Protein AF-G4TW28-F1 (afdb_monomer)

Foldseek 3Di:
DDDDDDDDPPPPPPPPPPQLAFAPLLLQQLLQLLVQVPDDPVVLVLLCQLQVHPDNSSLSVLSCVLVVQCVDVPRVLCSQALAFADPQDPPGPALADDPPSADPSGYVLVLLQVLVVQLPDPVDDSVSNNVSSSSNSHSVRSLLQLLSHHNPPHSQQNAWDADPNRIHTPSLCSRAQVSCCVLPHHSPDDDDSVSSVVSNVVVSCCCVPNVCVVVVCVLPPPPPPPPPDPDDDPDPRSVVSSVNSRVSNVVD

Mean predicted aligned error: 9.1 Å

InterPro domains:
  IPR003154 S1/P1 nuclease [PF02265] (23-241)
  IPR003154 S1/P1 nuclease [PTHR33146] (8-245)
  IPR003154 S1/P1 nuclease [cd11010] (23-231)
  IPR008947 Phospholipase C/P1 nuclease domain superfamily [G3DSA:1.10.575.10] (23-251)
  IPR008947 Phospholipase C/P1 nuclease domain superfamily [SSF48537] (23-225)

Solvent-accessible surface area (backbone atoms only — not comparable to full-atom values): 14228 Å² total; per-residue (Å²): 136,86,85,83,81,84,80,80,80,81,79,78,76,79,75,76,75,78,78,82,68,48,43,25,74,50,46,19,21,18,49,23,41,38,52,59,75,70,51,51,76,73,52,48,56,51,52,26,62,46,65,72,34,86,58,98,47,48,52,30,78,35,12,59,45,49,71,54,43,26,71,37,91,91,32,53,75,53,54,52,33,49,27,37,44,32,91,60,62,89,85,49,96,57,68,70,67,53,78,82,36,42,51,96,84,39,10,30,40,54,42,47,31,50,26,57,53,44,48,68,41,82,88,54,55,66,68,59,24,23,50,19,47,33,43,44,48,26,42,64,37,12,58,70,33,66,48,31,58,29,35,64,58,67,19,31,52,72,42,74,43,66,60,96,83,42,82,46,26,48,34,57,35,62,22,29,25,50,59,32,41,76,72,72,40,55,53,84,56,86,77,50,72,66,56,19,47,55,54,16,52,52,50,46,46,25,46,75,73,40,85,40,37,81,47,48,65,71,74,62,52,79,82,77,74,70,85,75,76,88,80,72,99,77,55,73,51,32,53,50,42,41,53,54,37,32,61,55,52,69,74,109

Nearest PDB structures (foldseek):
  7qta-assembly2_B  TM=9.474E-01  e=4.555E-15  Aspergillus oryzae RIB40
  1ak0-assembly1_A  TM=9.248E-01  e=5.281E-15  Penicillium citrinum
  5fbg-assembly2_B  TM=9.472E-01  e=1.347E-14  Aspergillus oryzae RIB40
  8qjm-assembly1_A  TM=8.404E-01  e=1.669E-09  Stenotrophomonas maltophilia
  4cxv-assembly2_B  TM=7.974E-01  e=1.305E-09  Arabidopsis thaliana

Structure (mmCIF, N/CA/C/O backbone):
data_AF-G4TW28-F1
#
_entry.id   AF-G4TW28-F1
#
loop_
_atom_site.group_PDB
_atom_site.id
_atom_site.type_symbol
_atom_site.label_atom_id
_atom_site.label_alt_id
_atom_site.label_comp_id
_atom_site.label_asym_id
_atom_site.label_entity_id
_atom_site.label_seq_id
_atom_site.pdbx_PDB_ins_code
_atom_site.Cartn_x
_atom_site.Cartn_y
_atom_site.Cartn_z
_atom_site.occupancy
_atom_site.B_iso_or_equiv
_atom_site.auth_seq_id
_atom_site.auth_comp_id
_atom_site.auth_asym_id
_atom_site.auth_atom_id
_atom_site.pdbx_PDB_model_num
ATOM 1 N N . MET A 1 1 ? 57.097 -31.823 -20.154 1.00 43.53 1 MET A N 1
ATOM 2 C CA . MET A 1 1 ? 55.932 -31.284 -20.889 1.00 43.53 1 MET A CA 1
ATOM 3 C C . MET A 1 1 ? 54.870 -30.956 -19.854 1.00 43.53 1 MET A C 1
ATOM 5 O O . MET A 1 1 ? 54.529 -31.831 -19.073 1.00 43.53 1 MET A O 1
ATOM 9 N N . LYS A 1 2 ? 54.501 -29.677 -19.720 1.00 36.06 2 LYS A N 1
ATOM 10 C CA . LYS A 1 2 ? 53.645 -29.167 -18.637 1.00 36.06 2 LYS A CA 1
ATOM 11 C C . LYS A 1 2 ? 52.174 -29.358 -19.024 1.00 36.06 2 LYS A C 1
ATOM 13 O O . LYS A 1 2 ? 51.787 -28.947 -20.110 1.00 36.06 2 LYS A O 1
ATOM 18 N N . SER A 1 3 ? 51.399 -29.999 -18.153 1.00 40.06 3 SER A N 1
ATOM 19 C CA . SER A 1 3 ? 49.956 -30.203 -18.310 1.00 40.06 3 SER A CA 1
ATOM 20 C C . SER A 1 3 ? 49.213 -28.934 -17.889 1.00 40.06 3 SER A C 1
ATOM 22 O O . SER A 1 3 ? 49.339 -28.514 -16.740 1.00 40.06 3 SER A O 1
ATOM 24 N N . SER A 1 4 ? 48.464 -28.318 -18.803 1.00 41.75 4 SER A N 1
ATOM 25 C CA . SER A 1 4 ? 47.608 -27.164 -18.507 1.00 41.75 4 SER A CA 1
ATOM 26 C C . SER A 1 4 ? 46.217 -27.654 -18.112 1.00 41.75 4 SER A C 1
ATOM 28 O O . SER A 1 4 ? 45.489 -28.188 -18.944 1.00 41.75 4 SER A O 1
ATOM 30 N N . ILE A 1 5 ? 45.849 -27.476 -16.843 1.00 50.44 5 ILE A N 1
ATOM 31 C CA . ILE A 1 5 ? 44.476 -27.654 -16.359 1.00 50.44 5 ILE A CA 1
ATOM 32 C C . ILE A 1 5 ? 43.755 -26.323 -16.583 1.00 50.44 5 ILE A C 1
ATOM 34 O O . ILE A 1 5 ? 44.108 -25.315 -15.974 1.00 50.44 5 ILE A O 1
ATOM 38 N N . ILE A 1 6 ? 42.778 -26.308 -17.489 1.00 47.66 6 ILE A N 1
ATOM 39 C CA . ILE A 1 6 ? 41.882 -25.166 -17.685 1.00 47.66 6 ILE A CA 1
ATOM 40 C C . ILE A 1 6 ? 40.767 -25.295 -16.648 1.00 47.66 6 ILE A C 1
ATOM 42 O O . ILE A 1 6 ? 39.852 -26.101 -16.800 1.00 47.66 6 ILE A O 1
ATOM 46 N N . THR A 1 7 ? 40.861 -24.522 -15.571 1.00 47.72 7 THR A N 1
ATOM 47 C CA . THR A 1 7 ? 39.794 -24.404 -14.575 1.00 47.72 7 THR A CA 1
ATOM 48 C C . THR A 1 7 ? 38.736 -23.444 -15.117 1.00 47.72 7 THR A C 1
ATOM 50 O O . THR A 1 7 ? 38.960 -22.236 -15.181 1.00 47.72 7 THR A O 1
ATOM 53 N N . ALA A 1 8 ? 37.590 -23.974 -15.543 1.00 45.88 8 ALA A N 1
ATOM 54 C CA . ALA A 1 8 ? 36.438 -23.164 -15.919 1.00 45.88 8 ALA A CA 1
ATOM 55 C C . ALA A 1 8 ? 35.824 -22.537 -14.656 1.00 45.88 8 ALA A C 1
ATOM 57 O O . ALA A 1 8 ? 35.228 -23.232 -13.834 1.00 45.88 8 ALA A O 1
ATOM 58 N N . PHE A 1 9 ? 35.979 -21.224 -14.486 1.00 48.81 9 PHE A N 1
ATOM 59 C CA . PHE A 1 9 ? 35.221 -20.466 -13.493 1.00 48.81 9 PHE A CA 1
ATOM 60 C C . PHE A 1 9 ? 33.784 -20.304 -13.999 1.00 48.81 9 PHE A C 1
ATOM 62 O O . PHE A 1 9 ? 33.502 -19.448 -14.835 1.00 48.81 9 PHE A O 1
ATOM 69 N N . ALA A 1 10 ? 32.870 -21.133 -13.497 1.00 46.53 10 ALA A N 1
ATOM 70 C CA . ALA A 1 10 ? 31.443 -20.864 -13.596 1.00 46.53 10 ALA A CA 1
ATOM 71 C C . ALA A 1 10 ? 31.130 -19.673 -12.678 1.00 46.53 10 ALA A C 1
ATOM 73 O O . ALA A 1 10 ? 31.063 -19.812 -11.458 1.00 46.53 10 ALA A O 1
ATOM 74 N N . SER A 1 11 ? 31.023 -18.479 -13.259 1.00 47.78 11 SER A N 1
ATOM 75 C CA . SER A 1 11 ? 30.567 -17.293 -12.542 1.00 47.78 11 SER A CA 1
ATOM 76 C C . SER A 1 11 ? 29.054 -17.408 -12.365 1.00 47.78 11 SER A C 1
ATOM 78 O O . SER A 1 11 ? 28.285 -17.156 -13.290 1.00 47.78 11 SER A O 1
ATOM 80 N N . THR A 1 12 ? 28.616 -17.868 -11.196 1.00 45.62 12 THR A N 1
ATOM 81 C CA . THR A 1 12 ? 27.205 -17.848 -10.805 1.00 45.62 12 THR A CA 1
ATOM 82 C C . THR A 1 12 ? 26.835 -16.401 -10.492 1.00 45.62 12 THR A C 1
ATOM 84 O O . THR A 1 12 ? 27.001 -15.929 -9.368 1.00 45.62 12 THR A O 1
ATOM 87 N N . SER A 1 13 ? 26.379 -15.656 -11.498 1.00 41.03 13 SER A N 1
ATOM 88 C CA . SER A 1 13 ? 25.729 -14.367 -11.278 1.00 41.03 13 SER A CA 1
ATOM 89 C C . SER A 1 13 ? 24.456 -14.607 -10.464 1.00 41.03 13 SER A C 1
ATOM 91 O O . SER A 1 13 ? 23.457 -15.090 -10.995 1.00 41.03 13 SER A O 1
ATOM 93 N N . LEU A 1 14 ? 24.488 -14.297 -9.163 1.00 35.41 14 LEU A N 1
ATOM 94 C CA . LEU A 1 14 ? 23.267 -14.078 -8.392 1.00 35.41 14 LEU A CA 1
ATOM 95 C C . LEU A 1 14 ? 22.575 -12.859 -9.005 1.00 35.41 14 LEU A C 1
ATOM 97 O O . LEU A 1 14 ? 22.945 -11.719 -8.725 1.00 35.41 14 LEU A O 1
ATOM 101 N N . PHE A 1 15 ? 21.585 -13.094 -9.858 1.00 32.94 15 PHE A N 1
ATOM 102 C CA . PHE A 1 15 ? 20.607 -12.071 -10.182 1.00 32.94 15 PHE A CA 1
ATOM 103 C C . PHE A 1 15 ? 19.832 -11.787 -8.895 1.00 32.94 15 PHE A C 1
ATOM 105 O O . PHE A 1 15 ? 18.982 -12.574 -8.480 1.00 32.94 15 PHE A O 1
ATOM 112 N N . ALA A 1 16 ? 20.168 -10.685 -8.225 1.00 29.78 16 ALA A N 1
ATOM 113 C CA . ALA A 1 16 ? 19.263 -10.077 -7.269 1.00 29.78 16 ALA A CA 1
ATOM 114 C C . ALA A 1 16 ? 18.039 -9.641 -8.075 1.00 29.78 16 ALA A C 1
ATOM 116 O O . ALA A 1 16 ? 18.082 -8.645 -8.798 1.00 29.78 16 ALA A O 1
ATOM 117 N N . VAL A 1 17 ? 16.982 -10.450 -8.024 1.00 30.69 17 VAL A N 1
ATOM 118 C CA . VAL A 1 17 ? 15.680 -10.070 -8.558 1.00 30.69 17 VAL A CA 1
ATOM 119 C C . VAL A 1 17 ? 15.312 -8.784 -7.830 1.00 30.69 17 VAL A C 1
ATOM 121 O O . VAL A 1 17 ? 15.187 -8.771 -6.606 1.00 30.69 17 VAL A O 1
ATOM 124 N N . SER A 1 18 ? 15.265 -7.680 -8.569 1.00 34.66 18 SER A N 1
ATOM 125 C CA . SER A 1 18 ? 14.827 -6.401 -8.027 1.00 34.66 18 SER A CA 1
ATOM 126 C C . SER A 1 18 ? 13.350 -6.587 -7.722 1.00 34.66 18 SER A C 1
ATOM 128 O O . SER A 1 18 ? 12.545 -6.675 -8.643 1.00 34.66 18 SER A O 1
ATOM 130 N N . GLY A 1 19 ? 13.011 -6.793 -6.449 1.00 35.56 19 GLY A N 1
ATOM 131 C CA . GLY A 1 19 ? 11.622 -6.923 -6.037 1.00 35.56 19 GLY A CA 1
ATOM 132 C C . GLY A 1 19 ? 10.895 -5.637 -6.402 1.00 35.56 19 GLY A C 1
ATOM 133 O O . GLY A 1 19 ? 11.193 -4.589 -5.837 1.00 35.56 19 GLY A O 1
ATOM 134 N N . VAL A 1 20 ? 9.984 -5.731 -7.362 1.00 36.00 20 VAL A N 1
ATOM 135 C CA . VAL A 1 20 ? 9.093 -4.654 -7.793 1.00 36.00 20 VAL A CA 1
ATOM 136 C C . VAL A 1 20 ? 8.106 -4.407 -6.662 1.00 36.00 20 VAL A C 1
ATOM 138 O O . VAL A 1 20 ? 7.189 -5.198 -6.472 1.00 36.00 20 VAL A O 1
ATOM 141 N N . GLN A 1 21 ? 8.405 -3.491 -5.743 1.00 43.56 21 GLN A N 1
ATOM 142 C CA . GLN A 1 21 ? 7.465 -3.138 -4.673 1.00 43.56 21 GLN A CA 1
ATOM 143 C C . GLN A 1 21 ? 6.324 -2.372 -5.336 1.00 43.56 21 GLN A C 1
ATOM 145 O O . GLN A 1 21 ? 6.615 -1.544 -6.182 1.00 43.56 21 GLN A O 1
ATOM 150 N N . ALA A 1 22 ? 5.083 -2.597 -4.908 1.00 59.56 22 ALA A N 1
ATOM 151 C CA . ALA A 1 22 ? 4.064 -1.559 -5.037 1.00 59.56 22 ALA A CA 1
ATOM 152 C C . ALA A 1 22 ? 4.482 -0.338 -4.228 1.00 59.56 22 ALA A C 1
ATOM 154 O O . ALA A 1 22 ? 5.629 -0.259 -3.776 1.00 59.56 22 ALA A O 1
ATOM 155 N N . TRP A 1 23 ? 3.571 0.625 -4.050 1.00 88.31 23 TRP A N 1
ATOM 156 C CA . TRP A 1 23 ? 3.765 1.761 -3.154 1.00 88.31 23 TRP A CA 1
ATOM 157 C C . TRP A 1 23 ? 4.783 1.455 -2.054 1.00 88.31 23 TRP A C 1
ATOM 159 O O . TRP A 1 23 ? 4.624 0.505 -1.301 1.00 88.31 23 TRP A O 1
ATOM 169 N N . GLY A 1 24 ? 5.846 2.241 -1.928 1.00 92.44 24 GLY A N 1
ATOM 170 C CA . GLY A 1 24 ? 6.872 1.977 -0.928 1.00 92.44 24 GLY A CA 1
ATOM 171 C C . GLY A 1 24 ? 6.280 2.013 0.484 1.00 92.44 24 GLY A C 1
ATOM 172 O O . GLY A 1 24 ? 5.103 2.319 0.689 1.00 92.44 24 GLY A O 1
ATOM 173 N N . VAL A 1 25 ? 7.111 1.775 1.502 1.00 96.69 25 VAL A N 1
ATOM 174 C CA . VAL A 1 25 ? 6.666 1.703 2.911 1.00 96.69 25 VAL A CA 1
ATOM 175 C C . VAL A 1 25 ? 5.687 2.822 3.293 1.00 96.69 25 VAL A C 1
ATOM 177 O O . VAL A 1 25 ? 4.652 2.539 3.895 1.00 96.69 25 VAL A O 1
ATOM 180 N N . LEU A 1 26 ? 5.985 4.067 2.897 1.00 97.19 26 LEU A N 1
ATOM 181 C CA . LEU A 1 26 ? 5.109 5.213 3.136 1.00 97.19 26 LEU A CA 1
ATOM 182 C C . LEU A 1 26 ? 3.728 5.031 2.498 1.00 97.19 26 LEU A C 1
ATOM 184 O O . LEU A 1 26 ? 2.725 5.166 3.188 1.00 97.19 26 LEU A O 1
ATOM 188 N N . GLY A 1 27 ? 3.662 4.706 1.206 1.00 95.94 27 GLY A N 1
ATOM 189 C CA . GLY A 1 27 ? 2.393 4.603 0.492 1.00 95.94 27 GLY A CA 1
ATOM 190 C C . GLY A 1 27 ? 1.513 3.469 1.024 1.00 95.94 27 GLY A C 1
ATOM 191 O O . GLY A 1 27 ? 0.352 3.724 1.342 1.00 95.94 27 GLY A O 1
ATOM 192 N N . HIS A 1 28 ? 2.052 2.263 1.251 1.00 98.12 28 HIS A N 1
ATOM 193 C CA . HIS A 1 28 ? 1.265 1.166 1.838 1.00 98.12 28 HIS A CA 1
ATOM 194 C C . HIS A 1 28 ? 0.732 1.496 3.228 1.00 98.12 28 HIS A C 1
ATOM 196 O O . HIS A 1 28 ? -0.452 1.292 3.508 1.00 98.12 28 HIS A O 1
ATOM 202 N N . GLN A 1 29 ? 1.587 2.021 4.108 1.00 98.38 29 GLN A N 1
ATOM 203 C CA . GLN A 1 29 ? 1.159 2.389 5.453 1.00 98.38 29 GLN A CA 1
ATOM 204 C C . GLN A 1 29 ? 0.126 3.515 5.413 1.00 98.38 29 GLN A C 1
ATOM 206 O O . GLN A 1 29 ? -0.885 3.427 6.104 1.00 98.38 29 GLN A O 1
ATOM 211 N N . THR A 1 30 ? 0.322 4.537 4.579 1.00 98.06 30 THR A N 1
ATOM 212 C CA . THR A 1 30 ? -0.640 5.627 4.408 1.00 98.06 30 THR A CA 1
ATOM 213 C C . THR A 1 30 ? -1.985 5.122 3.889 1.00 98.06 30 THR A C 1
ATOM 215 O O . THR A 1 30 ? -3.003 5.449 4.495 1.00 98.06 30 THR A O 1
ATOM 218 N N . VAL A 1 31 ? -2.026 4.291 2.841 1.00 97.06 31 VAL A N 1
ATOM 219 C CA . VAL A 1 31 ? -3.280 3.708 2.323 1.00 97.06 31 VAL A CA 1
ATOM 220 C C . VAL A 1 31 ? -4.005 2.926 3.421 1.00 97.06 31 VAL A C 1
ATOM 222 O O . VAL A 1 31 ? -5.198 3.138 3.652 1.00 97.06 31 VAL A O 1
ATOM 225 N N . ALA A 1 32 ? -3.281 2.078 4.156 1.00 98.38 32 ALA A N 1
ATOM 226 C CA . ALA A 1 32 ? -3.840 1.289 5.246 1.00 98.38 32 ALA A CA 1
ATOM 227 C C . ALA A 1 32 ? -4.397 2.163 6.384 1.00 98.38 32 ALA A C 1
ATOM 229 O O . ALA A 1 32 ? -5.493 1.899 6.879 1.00 98.38 32 ALA A O 1
ATOM 230 N N . LEU A 1 33 ? -3.681 3.219 6.782 1.00 98.62 33 LEU A N 1
ATOM 231 C CA . LEU A 1 33 ? -4.091 4.143 7.846 1.00 98.62 33 LEU A CA 1
ATOM 232 C C . LEU A 1 33 ? -5.274 5.030 7.429 1.00 98.62 33 LEU A C 1
ATOM 234 O O . LEU A 1 33 ? -6.195 5.240 8.222 1.00 98.62 33 LEU A O 1
ATOM 238 N N . VAL A 1 34 ? -5.308 5.495 6.175 1.00 97.88 34 VAL A N 1
ATOM 239 C CA . VAL A 1 34 ? -6.470 6.205 5.625 1.00 97.88 34 VAL A CA 1
ATOM 240 C C . VAL A 1 34 ? -7.683 5.279 5.638 1.00 97.88 34 VAL A C 1
ATOM 242 O O . VAL A 1 34 ? -8.712 5.654 6.199 1.00 97.88 34 VAL A O 1
ATOM 245 N N . ALA A 1 35 ? -7.567 4.052 5.121 1.00 97.12 35 ALA A N 1
ATOM 246 C CA . ALA A 1 35 ? -8.658 3.077 5.144 1.00 97.12 35 ALA A CA 1
ATOM 247 C C . ALA A 1 35 ? -9.155 2.819 6.575 1.00 97.12 35 ALA A C 1
ATOM 249 O O . ALA A 1 35 ? -10.357 2.897 6.840 1.00 97.12 35 ALA A O 1
ATOM 250 N N . GLN A 1 36 ? -8.226 2.610 7.513 1.00 97.44 36 GLN A N 1
ATOM 251 C CA . GLN A 1 36 ? -8.504 2.414 8.934 1.00 97.44 36 GLN A CA 1
ATOM 252 C C . GLN A 1 36 ? -9.368 3.539 9.529 1.00 97.44 36 GLN A C 1
ATOM 254 O O . GLN A 1 36 ? -10.287 3.264 10.302 1.00 97.44 36 GLN A O 1
ATOM 259 N N . SER A 1 37 ? -9.103 4.794 9.153 1.00 97.25 37 SER A N 1
ATOM 260 C CA . SER A 1 37 ? -9.817 5.979 9.655 1.00 97.25 37 SER A CA 1
ATOM 261 C C . SER A 1 37 ? -11.279 6.086 9.189 1.00 97.25 37 SER A C 1
ATOM 263 O O . SER A 1 37 ? -12.069 6.806 9.804 1.00 97.25 37 SER A O 1
ATOM 265 N N . PHE A 1 38 ? -11.652 5.363 8.126 1.00 96.00 38 PHE A N 1
ATOM 266 C CA . PHE A 1 38 ? -13.006 5.343 7.562 1.00 96.00 38 PHE A CA 1
ATOM 267 C C . PHE A 1 38 ? -13.796 4.071 7.913 1.00 96.00 38 PHE A C 1
ATOM 269 O O . PHE A 1 38 ? -14.965 3.950 7.539 1.00 96.00 38 PHE A O 1
ATOM 276 N N . LEU A 1 39 ? -13.203 3.123 8.649 1.00 96.19 39 LEU A N 1
ATOM 277 C CA . LEU A 1 39 ? -13.897 1.903 9.053 1.00 96.19 39 LEU A CA 1
ATOM 278 C C . LEU A 1 39 ? -14.998 2.176 10.087 1.00 96.19 39 LEU A C 1
ATOM 280 O O . LEU A 1 39 ? -14.829 2.923 11.050 1.00 96.19 39 LEU A O 1
ATOM 284 N N . LEU A 1 40 ? -16.126 1.477 9.935 1.00 96.88 40 LEU A N 1
ATOM 285 C CA . LEU A 1 40 ? -17.181 1.452 10.948 1.00 96.88 40 LEU A CA 1
ATOM 286 C C . LEU A 1 40 ? -16.673 0.797 12.248 1.00 96.88 40 LEU A C 1
ATOM 288 O O . LEU A 1 40 ? -15.901 -0.164 12.178 1.00 96.88 40 LEU A O 1
ATOM 292 N N . PRO A 1 41 ? -17.175 1.196 13.435 1.00 97.25 41 PRO A N 1
ATOM 293 C CA . PRO A 1 41 ? -16.739 0.622 14.713 1.00 97.25 41 PRO A CA 1
ATOM 294 C C . PRO A 1 41 ? -16.852 -0.908 14.798 1.00 97.25 41 PRO A C 1
ATOM 296 O O . PRO A 1 41 ? -16.030 -1.571 15.430 1.00 97.25 41 PRO A O 1
ATOM 299 N N . THR A 1 42 ? -17.864 -1.493 14.154 1.00 96.44 42 THR A N 1
ATOM 300 C CA . THR A 1 42 ? -18.042 -2.951 14.073 1.00 96.44 42 THR A CA 1
ATOM 301 C C . THR A 1 42 ? -16.982 -3.615 13.197 1.00 96.44 42 THR A C 1
ATOM 303 O O . THR A 1 42 ? -16.520 -4.707 13.529 1.00 96.44 42 THR A O 1
ATOM 306 N N . THR A 1 43 ? -16.569 -2.962 12.110 1.00 96.06 43 THR A N 1
ATOM 307 C CA . THR A 1 43 ? -15.504 -3.435 11.221 1.00 96.06 43 THR A CA 1
ATOM 308 C C . THR A 1 43 ? -14.144 -3.342 11.900 1.00 96.06 43 THR A C 1
ATOM 310 O O . THR A 1 43 ? -13.407 -4.320 11.855 1.00 96.06 43 THR A O 1
ATOM 313 N N . ILE A 1 44 ? -13.854 -2.251 12.622 1.00 97.94 44 ILE A N 1
ATOM 314 C CA . ILE A 1 44 ? -12.615 -2.096 13.408 1.00 97.94 44 ILE A CA 1
ATOM 315 C C . ILE A 1 44 ? -12.411 -3.305 14.328 1.00 97.94 44 ILE A C 1
ATOM 317 O O . ILE A 1 44 ? -11.387 -3.977 14.243 1.00 97.94 44 ILE A O 1
ATOM 321 N N . LYS A 1 45 ? -13.420 -3.659 15.138 1.00 97.69 45 LYS A N 1
ATOM 322 C CA . LYS A 1 45 ? -13.339 -4.814 16.053 1.00 97.69 45 LYS A CA 1
ATOM 323 C C . LYS A 1 45 ? -13.046 -6.129 15.327 1.00 97.69 45 LYS A C 1
ATOM 325 O O . LYS A 1 45 ? -12.285 -6.950 15.831 1.00 97.69 45 LYS A O 1
ATOM 330 N N . LYS A 1 46 ? -13.642 -6.339 14.148 1.00 96.06 46 LYS A N 1
ATOM 331 C CA . LYS A 1 46 ? -13.409 -7.543 13.338 1.00 96.06 46 LYS A CA 1
ATOM 332 C C . LYS A 1 46 ? -11.991 -7.577 12.775 1.00 96.06 46 LYS A C 1
ATOM 334 O O . LYS A 1 46 ? -11.339 -8.608 12.891 1.00 96.06 46 LYS A O 1
ATOM 339 N N . VAL A 1 47 ? -11.509 -6.474 12.199 1.00 97.69 47 VAL A N 1
ATOM 340 C CA . VAL A 1 47 ? -10.161 -6.408 11.614 1.00 97.69 47 VAL A CA 1
ATOM 341 C C . VAL A 1 47 ? -9.098 -6.567 12.702 1.00 97.69 47 VAL A C 1
ATOM 343 O O . VAL A 1 47 ? -8.212 -7.401 12.550 1.00 97.69 47 VAL A O 1
ATOM 346 N N . GLN A 1 48 ? -9.236 -5.868 13.833 1.00 98.31 48 GLN A N 1
ATOM 347 C CA . GLN A 1 48 ? -8.334 -6.012 14.981 1.00 98.31 48 GLN A CA 1
ATOM 348 C C . GLN A 1 48 ? -8.319 -7.444 15.529 1.00 98.31 48 GLN A C 1
ATOM 350 O O . GLN A 1 48 ? -7.255 -7.979 15.825 1.00 98.31 48 GLN A O 1
ATOM 355 N N . SER A 1 49 ? -9.483 -8.101 15.611 1.00 97.00 49 SER A N 1
ATOM 356 C CA . SER A 1 49 ? -9.566 -9.504 16.031 1.00 97.00 49 SER A CA 1
ATOM 357 C C . SER A 1 49 ? -8.896 -10.459 15.042 1.00 97.00 49 SER A C 1
ATOM 359 O O . SER A 1 49 ? -8.274 -11.419 15.481 1.00 97.00 49 SER A O 1
ATOM 361 N N . VAL A 1 50 ? -9.036 -10.230 13.732 1.00 97.56 50 VAL A N 1
ATOM 362 C CA . VAL A 1 50 ? -8.407 -11.067 12.696 1.00 97.56 50 VAL A CA 1
ATOM 363 C C . VAL A 1 50 ? -6.892 -10.875 12.683 1.00 97.56 50 VAL A C 1
ATOM 365 O O . VAL A 1 50 ? -6.157 -11.847 12.559 1.00 97.56 50 VAL A O 1
ATOM 368 N N . LEU A 1 51 ? -6.415 -9.639 12.835 1.00 98.06 51 LEU A N 1
ATOM 369 C CA . LEU A 1 51 ? -4.984 -9.327 12.856 1.00 98.06 51 LEU A CA 1
ATOM 370 C C . LEU A 1 51 ? -4.321 -9.587 14.213 1.00 98.06 51 LEU A C 1
ATOM 372 O O . LEU A 1 51 ? -3.095 -9.620 14.282 1.00 98.06 51 LEU A O 1
ATOM 376 N N . ASN A 1 52 ? -5.120 -9.788 15.264 1.00 97.62 52 ASN A N 1
ATOM 377 C CA . ASN A 1 52 ? -4.669 -9.855 16.651 1.00 97.62 52 ASN A CA 1
ATOM 378 C C . ASN A 1 52 ? -3.817 -8.633 17.050 1.00 97.62 52 ASN A C 1
ATOM 380 O O . ASN A 1 52 ? -2.761 -8.758 17.667 1.00 97.62 52 ASN A O 1
ATOM 384 N N . ASP A 1 53 ? -4.277 -7.443 16.664 1.00 98.25 53 ASP A N 1
ATOM 385 C CA . ASP A 1 53 ? -3.607 -6.171 16.927 1.00 98.25 53 ASP A CA 1
ATOM 386 C C . ASP A 1 53 ? -4.663 -5.101 17.229 1.00 98.25 53 ASP A C 1
ATOM 388 O O . ASP A 1 53 ? -5.544 -4.832 16.413 1.00 98.25 53 ASP A O 1
ATOM 392 N N . THR A 1 54 ? -4.592 -4.508 18.421 1.00 98.12 54 THR A N 1
ATOM 393 C CA . THR A 1 54 ? -5.489 -3.432 18.874 1.00 98.12 54 THR A CA 1
ATOM 394 C C . THR A 1 54 ? -4.789 -2.077 18.974 1.00 98.12 54 THR A C 1
ATOM 396 O O . THR A 1 54 ? -5.340 -1.149 19.566 1.00 98.12 54 THR A O 1
ATOM 399 N N . SER A 1 55 ? -3.563 -1.958 18.462 1.00 98.31 55 SER A N 1
ATOM 400 C CA . SER A 1 55 ? -2.823 -0.697 18.430 1.00 98.31 55 SER A CA 1
ATOM 401 C C . SER A 1 55 ? -3.526 0.342 17.551 1.00 98.31 55 SER A C 1
ATOM 403 O O . SER A 1 55 ? -4.426 0.031 16.770 1.00 98.31 55 SER A O 1
ATOM 405 N N . SER A 1 56 ? -3.109 1.603 17.656 1.00 97.19 56 SER A N 1
ATOM 406 C CA . SER A 1 56 ? -3.617 2.687 16.806 1.00 97.19 56 SER A CA 1
ATOM 407 C C . SER A 1 56 ? -3.214 2.546 15.335 1.00 97.19 56 SER A C 1
ATOM 409 O O . SER A 1 56 ? -3.784 3.234 14.496 1.00 97.19 56 SER A O 1
ATOM 411 N N . SER A 1 57 ? -2.269 1.665 15.005 1.00 98.06 57 SER A N 1
ATOM 412 C CA . SER A 1 57 ? -1.744 1.444 13.654 1.00 98.06 57 SER A CA 1
ATOM 413 C C . SER A 1 57 ? -1.975 0.013 13.164 1.00 98.06 57 SER A C 1
ATOM 415 O O . SER A 1 57 ? -1.233 -0.450 12.306 1.00 98.06 57 SER A O 1
ATOM 417 N N . TYR A 1 58 ? -2.980 -0.704 13.680 1.00 98.56 58 TYR A N 1
ATOM 418 C CA . TYR A 1 58 ? -3.161 -2.141 13.433 1.00 98.56 58 TYR A CA 1
ATOM 419 C C . TYR A 1 58 ? -3.164 -2.550 11.947 1.00 98.56 58 TYR A C 1
ATOM 421 O O . TYR A 1 58 ? -2.606 -3.590 11.604 1.00 98.56 58 TYR A O 1
ATOM 429 N N . MET A 1 59 ? -3.728 -1.738 11.041 1.00 98.69 59 MET A N 1
ATOM 430 C CA . MET A 1 59 ? -3.606 -1.991 9.593 1.00 98.69 59 MET A CA 1
ATOM 431 C C . MET A 1 59 ? -2.254 -1.527 9.037 1.00 98.69 59 MET A C 1
ATOM 433 O O . MET A 1 59 ? -1.642 -2.237 8.243 1.00 98.69 59 MET A O 1
ATOM 437 N N . GLY A 1 60 ? -1.758 -0.367 9.477 1.00 98.31 60 GLY A N 1
ATOM 438 C CA . GLY A 1 60 ? -0.455 0.170 9.069 1.00 98.31 60 GLY A CA 1
ATOM 439 C C . GLY A 1 60 ? 0.723 -0.754 9.412 1.00 98.31 60 GLY A C 1
ATOM 440 O O . GLY A 1 60 ? 1.632 -0.917 8.603 1.00 98.31 60 GLY A O 1
ATOM 441 N N . ASN A 1 61 ? 0.688 -1.428 10.565 1.00 98.56 61 ASN A N 1
ATOM 442 C CA . ASN A 1 61 ? 1.734 -2.345 11.036 1.00 98.56 61 ASN A CA 1
ATOM 443 C C . ASN A 1 61 ? 1.950 -3.537 10.098 1.00 98.56 61 ASN A C 1
ATOM 445 O O . ASN A 1 61 ? 3.047 -4.089 10.043 1.00 98.56 61 ASN A O 1
ATOM 449 N N . VAL A 1 62 ? 0.906 -3.946 9.376 1.00 98.62 62 VAL A N 1
ATOM 450 C CA . VAL A 1 62 ? 0.941 -5.107 8.480 1.00 98.62 62 VAL A CA 1
ATOM 451 C C . VAL A 1 62 ? 0.916 -4.724 7.004 1.00 98.62 62 VAL A C 1
ATOM 453 O O . VAL A 1 62 ? 0.972 -5.607 6.153 1.00 98.62 62 VAL A O 1
ATOM 456 N N . ALA A 1 63 ? 0.856 -3.429 6.686 1.00 98.38 63 ALA A N 1
ATOM 457 C CA . ALA A 1 63 ? 0.631 -2.951 5.328 1.00 98.38 63 ALA A CA 1
ATOM 458 C C . ALA A 1 63 ? 1.750 -3.327 4.347 1.00 98.38 63 ALA A C 1
ATOM 460 O O . ALA A 1 63 ? 1.483 -3.478 3.167 1.00 98.38 63 ALA A O 1
ATOM 461 N N . THR A 1 64 ? 2.981 -3.527 4.821 1.00 97.62 64 THR A N 1
ATOM 462 C CA . THR A 1 64 ? 4.143 -3.934 4.004 1.00 97.62 64 THR A CA 1
ATOM 463 C C . THR A 1 64 ? 4.485 -5.419 4.148 1.00 97.62 64 THR A C 1
ATOM 465 O O . THR A 1 64 ? 5.509 -5.888 3.653 1.00 97.62 64 THR A O 1
ATOM 468 N N . TRP A 1 65 ? 3.649 -6.189 4.851 1.00 98.31 65 TRP A N 1
ATOM 469 C CA . TRP A 1 65 ? 3.949 -7.584 5.162 1.00 98.31 65 TRP A CA 1
ATOM 470 C C . TRP A 1 65 ? 4.034 -8.463 3.906 1.00 98.31 65 TRP A C 1
ATOM 472 O O . TRP A 1 65 ? 4.884 -9.346 3.862 1.00 98.31 65 TRP A O 1
ATOM 482 N N . ALA A 1 66 ? 3.200 -8.237 2.884 1.00 98.31 66 ALA A N 1
ATOM 483 C CA . ALA A 1 66 ? 3.196 -9.077 1.679 1.00 98.31 66 ALA A CA 1
ATOM 484 C C . ALA A 1 66 ? 4.495 -8.933 0.860 1.00 98.31 66 ALA A C 1
ATOM 486 O O . ALA A 1 66 ? 5.058 -9.925 0.399 1.00 98.31 66 ALA A O 1
ATOM 487 N N . ASP A 1 67 ? 5.038 -7.718 0.789 1.00 96.81 67 ASP A N 1
ATOM 488 C CA . ASP A 1 67 ? 6.349 -7.429 0.200 1.00 96.81 67 ASP A CA 1
ATOM 489 C C . ASP A 1 67 ? 7.506 -8.142 0.914 1.00 96.81 67 ASP A C 1
ATOM 491 O O . ASP A 1 67 ? 8.455 -8.632 0.290 1.00 96.81 67 ASP A O 1
ATOM 495 N N . GLN A 1 68 ? 7.434 -8.223 2.243 1.00 96.75 68 GLN A N 1
ATOM 496 C CA . GLN A 1 68 ? 8.385 -9.007 3.027 1.00 96.75 68 GLN A CA 1
ATOM 497 C C . GLN A 1 68 ? 8.174 -10.500 2.779 1.00 96.75 68 GLN A C 1
ATOM 499 O O . GLN A 1 68 ? 9.142 -11.237 2.610 1.00 96.75 68 GLN A O 1
ATOM 504 N N . PHE A 1 69 ? 6.913 -10.937 2.739 1.00 97.25 69 PHE A N 1
ATOM 505 C CA . PHE A 1 69 ? 6.511 -12.327 2.585 1.00 97.25 69 PHE A CA 1
ATOM 506 C C . PHE A 1 69 ? 7.019 -12.925 1.276 1.00 97.25 69 PHE A C 1
ATOM 508 O O . PHE A 1 69 ? 7.699 -13.941 1.339 1.00 97.25 69 PHE A O 1
ATOM 515 N N . ARG A 1 70 ? 6.816 -12.277 0.121 1.00 95.62 70 ARG A N 1
ATOM 516 C CA . ARG A 1 70 ? 7.290 -12.791 -1.184 1.00 95.62 70 ARG A CA 1
ATOM 517 C C . ARG A 1 70 ? 8.808 -13.010 -1.254 1.00 95.62 70 ARG A C 1
ATOM 519 O O . ARG A 1 70 ? 9.285 -13.800 -2.063 1.00 95.62 70 ARG A O 1
ATOM 526 N N . SER A 1 71 ? 9.563 -12.305 -0.409 1.00 94.38 71 SER A N 1
ATOM 527 C CA . SER A 1 71 ? 11.026 -12.386 -0.330 1.00 94.38 71 SER A CA 1
ATOM 528 C C . SER A 1 71 ? 11.512 -13.494 0.616 1.00 94.38 71 SER A C 1
ATOM 530 O O . SER A 1 71 ? 12.709 -13.775 0.677 1.00 94.38 71 SER A O 1
ATOM 532 N N . GLN A 1 72 ? 10.613 -14.129 1.377 1.00 95.50 72 GLN A N 1
ATOM 533 C CA . GLN A 1 72 ? 10.963 -15.218 2.287 1.00 95.50 72 GLN A CA 1
ATOM 534 C C . GLN A 1 72 ? 11.219 -16.529 1.524 1.00 95.50 72 GLN A C 1
ATOM 536 O O . GLN A 1 72 ? 10.560 -16.807 0.515 1.00 95.50 72 GLN A O 1
ATOM 541 N N . PRO A 1 73 ? 12.129 -17.393 2.017 1.00 96.50 73 PRO A N 1
ATOM 542 C CA . PRO A 1 73 ? 12.355 -18.710 1.430 1.00 96.50 73 PRO A CA 1
ATOM 543 C C . PRO A 1 73 ? 11.054 -19.512 1.283 1.00 96.50 73 PRO A C 1
ATOM 545 O O . PRO A 1 73 ? 10.317 -19.705 2.248 1.00 96.50 73 PRO A O 1
ATOM 548 N N . GLY A 1 74 ? 10.778 -19.982 0.064 1.00 95.12 74 GLY A N 1
ATOM 549 C CA . GLY A 1 74 ? 9.579 -20.765 -0.257 1.00 95.12 74 GLY A CA 1
ATOM 550 C C . GLY A 1 74 ? 8.305 -19.951 -0.511 1.00 95.12 74 GLY A C 1
ATOM 551 O O . GLY A 1 74 ? 7.295 -20.543 -0.872 1.00 95.12 74 GLY A O 1
ATOM 552 N N . GLN A 1 75 ? 8.345 -18.622 -0.380 1.00 96.56 75 GLN A N 1
ATOM 553 C CA . GLN A 1 75 ? 7.171 -17.750 -0.537 1.00 96.56 75 GLN A CA 1
ATOM 554 C C . GLN A 1 75 ? 7.165 -16.931 -1.835 1.00 96.56 75 GLN A C 1
ATOM 556 O O . GLN A 1 75 ? 6.248 -16.152 -2.074 1.00 96.56 75 GLN A O 1
ATOM 561 N N . GLY A 1 76 ? 8.136 -17.159 -2.724 1.00 95.06 76 GLY A N 1
ATOM 562 C CA . GLY A 1 76 ? 8.218 -16.472 -4.020 1.00 95.06 76 GLY A CA 1
ATOM 563 C C . GLY A 1 76 ? 7.007 -16.691 -4.936 1.00 95.06 76 GLY A C 1
ATOM 564 O O . GLY A 1 76 ? 6.820 -15.933 -5.882 1.00 95.06 76 GLY A O 1
ATOM 565 N N . TRP A 1 77 ? 6.151 -17.675 -4.639 1.00 95.62 77 TRP A N 1
ATOM 566 C CA . TRP A 1 77 ? 4.890 -17.894 -5.351 1.00 95.62 77 TRP A CA 1
ATOM 567 C C . TRP A 1 77 ? 3.950 -16.684 -5.283 1.00 95.62 77 TRP A C 1
ATOM 569 O O . TRP A 1 77 ? 3.154 -16.497 -6.196 1.00 95.62 77 TRP A O 1
ATOM 579 N N . SER A 1 78 ? 4.037 -15.847 -4.240 1.00 96.56 78 SER A N 1
ATOM 580 C CA . SER A 1 78 ? 3.158 -14.684 -4.111 1.00 96.56 78 SER A CA 1
ATOM 581 C C . SER A 1 78 ? 3.631 -13.473 -4.917 1.00 96.56 78 SER A C 1
ATOM 583 O O . SER A 1 78 ? 2.912 -12.484 -4.961 1.00 96.56 78 SER A O 1
ATOM 585 N N . ALA A 1 79 ? 4.815 -13.511 -5.543 1.00 94.88 79 ALA A N 1
ATOM 586 C CA . ALA A 1 79 ? 5.397 -12.346 -6.211 1.00 94.88 79 ALA A CA 1
ATOM 587 C C . ALA A 1 79 ? 4.534 -11.824 -7.373 1.00 94.88 79 ALA A C 1
ATOM 589 O O . ALA A 1 79 ? 4.344 -10.617 -7.480 1.00 94.88 79 ALA A O 1
ATOM 590 N N . GLY A 1 80 ? 3.967 -12.720 -8.189 1.00 94.56 80 GLY A N 1
ATOM 591 C CA . GLY A 1 80 ? 3.075 -12.351 -9.298 1.00 94.56 80 GLY A CA 1
ATOM 592 C C . GLY A 1 80 ? 1.725 -11.779 -8.853 1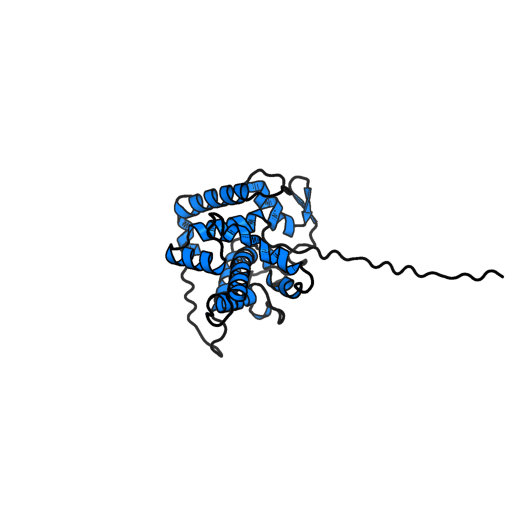.00 94.56 80 GLY A C 1
ATOM 593 O O . GLY A 1 80 ? 1.022 -11.170 -9.644 1.00 94.56 80 GLY A O 1
ATOM 594 N N . LEU A 1 81 ? 1.366 -11.920 -7.573 1.00 96.75 81 LEU A N 1
ATOM 595 C CA . LEU A 1 81 ? 0.092 -11.429 -7.040 1.00 96.75 81 LEU A CA 1
ATOM 596 C C . LEU A 1 81 ? 0.093 -9.922 -6.756 1.00 96.75 81 LEU A C 1
ATOM 598 O O . LEU A 1 81 ? -0.944 -9.387 -6.385 1.00 96.75 81 LEU A O 1
ATOM 602 N N . HIS A 1 82 ? 1.237 -9.251 -6.882 1.00 96.44 82 HIS A N 1
ATOM 603 C CA . HIS A 1 82 ? 1.359 -7.822 -6.599 1.00 96.44 82 HIS A CA 1
ATOM 604 C C . HIS A 1 82 ? 0.905 -6.944 -7.766 1.00 96.44 82 HIS A C 1
ATOM 606 O O . HIS A 1 82 ? 0.586 -5.784 -7.564 1.00 96.44 82 HIS A O 1
ATOM 612 N N . TYR A 1 83 ? 0.858 -7.460 -8.987 1.00 92.62 83 TYR A N 1
ATOM 613 C CA . TYR A 1 83 ? 0.599 -6.657 -10.179 1.00 92.62 83 TYR A CA 1
ATOM 614 C C . TYR A 1 83 ? -0.318 -7.402 -11.145 1.00 92.62 83 TYR A C 1
ATOM 616 O O . TYR A 1 83 ? -0.723 -8.545 -10.909 1.00 92.62 83 TYR A O 1
ATOM 624 N N . ILE A 1 84 ? -0.686 -6.716 -12.215 1.00 90.69 84 ILE A N 1
ATOM 625 C CA . ILE A 1 84 ? -1.231 -7.288 -13.437 1.00 90.69 84 ILE A CA 1
ATOM 626 C C . ILE A 1 84 ? -0.517 -6.615 -14.607 1.00 90.69 84 ILE A C 1
ATOM 628 O O . ILE A 1 84 ? -0.205 -5.429 -14.526 1.00 90.69 84 ILE A O 1
ATOM 632 N N . ASP A 1 85 ? -0.280 -7.367 -15.678 1.00 87.44 85 ASP A N 1
ATOM 633 C CA . ASP A 1 85 ? 0.498 -6.922 -16.836 1.00 87.44 85 ASP A CA 1
ATOM 634 C C . ASP A 1 85 ? -0.395 -6.886 -18.095 1.00 87.44 85 ASP A C 1
ATOM 636 O O . ASP A 1 85 ? -0.336 -7.810 -18.913 1.00 87.44 85 ASP A O 1
ATOM 640 N N . PRO A 1 86 ? -1.264 -5.867 -18.262 1.00 81.81 86 PRO A N 1
ATOM 641 C CA . PRO A 1 86 ? -2.034 -5.690 -19.487 1.00 81.81 86 PRO A CA 1
ATOM 642 C C . PRO A 1 86 ? -1.120 -5.520 -20.698 1.00 81.81 86 PRO A C 1
ATOM 644 O O . PRO A 1 86 ? -0.156 -4.758 -20.666 1.00 81.81 86 PRO A O 1
ATOM 647 N N . LEU A 1 87 ? -1.438 -6.219 -21.787 1.00 77.69 87 LEU A N 1
ATOM 648 C CA . LEU A 1 87 ? -0.670 -6.178 -23.035 1.00 77.69 87 LEU A CA 1
ATOM 649 C C . LEU A 1 87 ? -1.255 -5.149 -24.012 1.00 77.69 87 LEU A C 1
ATOM 651 O O . LEU A 1 87 ? -1.657 -5.497 -25.125 1.00 77.69 87 LEU A O 1
ATOM 655 N N . ASP A 1 88 ? -1.338 -3.887 -23.594 1.00 71.56 88 ASP A N 1
ATOM 656 C CA . ASP A 1 88 ? -1.962 -2.803 -24.365 1.00 71.56 88 ASP A CA 1
ATOM 657 C C . ASP A 1 88 ? -0.968 -1.975 -25.208 1.00 71.56 88 ASP A C 1
ATOM 659 O O . ASP A 1 88 ? -1.370 -1.388 -26.214 1.00 71.56 88 ASP A O 1
ATOM 663 N N . GLY A 1 89 ? 0.331 -2.027 -24.889 1.00 61.25 89 GLY A N 1
ATOM 664 C CA . GLY A 1 89 ? 1.427 -1.461 -25.681 1.00 61.25 89 GLY A CA 1
ATOM 665 C C . GLY A 1 89 ? 1.513 0.074 -25.597 1.00 61.25 89 GLY A C 1
ATOM 666 O O . GLY A 1 89 ? 0.650 0.768 -26.132 1.00 61.25 89 GLY A O 1
ATOM 667 N N . PRO A 1 90 ? 2.572 0.662 -25.006 1.00 64.50 90 PRO A N 1
ATOM 668 C CA . PRO A 1 90 ? 2.563 2.092 -24.702 1.00 64.50 90 PRO A CA 1
ATOM 669 C C . PRO A 1 90 ? 2.941 3.017 -25.882 1.00 64.50 90 PRO A C 1
ATOM 671 O O . PRO A 1 90 ? 3.889 2.723 -26.619 1.00 64.50 90 PRO A O 1
ATOM 674 N N . PRO A 1 91 ? 2.303 4.204 -26.007 1.00 59.50 91 PRO A N 1
ATOM 675 C CA . PRO A 1 91 ? 1.151 4.642 -25.216 1.00 59.50 91 PRO A CA 1
ATOM 676 C C . PRO A 1 91 ? -0.123 3.904 -25.662 1.00 59.50 91 PRO A C 1
ATOM 678 O O . PRO A 1 91 ? -0.392 3.873 -26.867 1.00 59.50 91 PRO A O 1
ATOM 681 N N . PRO A 1 92 ? -0.918 3.350 -24.729 1.00 64.88 92 PRO A N 1
ATOM 682 C CA . PRO A 1 92 ? -2.108 2.610 -25.114 1.00 64.88 92 PRO A CA 1
ATOM 683 C C . PRO A 1 92 ? -3.186 3.562 -25.644 1.00 64.88 92 PRO A C 1
ATOM 685 O O . PRO A 1 92 ? -3.358 4.678 -25.148 1.00 64.88 92 PRO A O 1
ATOM 688 N N . GLU A 1 93 ? -3.956 3.118 -26.642 1.00 63.94 93 GLU A N 1
ATOM 689 C CA . GLU A 1 93 ? -5.151 3.850 -27.099 1.00 63.94 93 GLU A CA 1
ATOM 690 C C . GLU A 1 93 ? -6.257 3.856 -26.025 1.00 63.94 93 GLU A C 1
ATOM 692 O O . GLU A 1 93 ? -7.123 4.734 -26.018 1.00 63.94 93 GLU A O 1
ATOM 697 N N . SER A 1 94 ? -6.221 2.887 -25.101 1.00 65.75 94 SER A N 1
ATOM 698 C CA . SER A 1 94 ? -7.118 2.780 -23.952 1.00 65.75 94 SER A CA 1
ATOM 699 C C . SER A 1 94 ? -6.496 1.940 -22.834 1.00 65.75 94 SER A C 1
ATOM 701 O O . SER A 1 94 ? -6.013 0.849 -23.116 1.00 65.75 94 SER A O 1
ATOM 703 N N . CYS A 1 95 ? -6.604 2.378 -21.577 1.00 68.31 95 CYS A N 1
ATOM 704 C CA . CYS A 1 95 ? -6.110 1.639 -20.406 1.00 68.31 95 CYS A CA 1
ATOM 705 C C . CYS A 1 95 ? -7.109 0.552 -19.954 1.00 68.31 95 CYS A C 1
ATOM 707 O O . CYS A 1 95 ? -7.711 0.646 -18.879 1.00 68.31 95 CYS A O 1
ATOM 709 N N . VAL A 1 96 ? -7.378 -0.434 -20.813 1.00 73.69 96 VAL A N 1
ATOM 710 C CA . VAL A 1 96 ? -8.349 -1.505 -20.535 1.00 73.69 96 VAL A CA 1
ATOM 711 C C . VAL A 1 96 ? -7.627 -2.732 -19.999 1.00 73.69 96 VAL A C 1
ATOM 713 O O . VAL A 1 96 ? -6.749 -3.273 -20.653 1.00 73.69 96 VAL A O 1
ATOM 716 N N . ILE A 1 97 ? -8.065 -3.198 -18.832 1.00 77.88 97 ILE A N 1
ATOM 717 C CA . ILE A 1 97 ? -7.587 -4.440 -18.220 1.00 77.88 97 ILE A CA 1
ATOM 718 C C . ILE A 1 97 ? -8.585 -5.555 -18.525 1.00 77.88 97 ILE A C 1
ATOM 720 O O . ILE A 1 97 ? -9.771 -5.435 -18.210 1.00 77.88 97 ILE A O 1
ATOM 724 N N . HIS A 1 98 ? -8.127 -6.641 -19.122 1.00 77.69 98 HIS A N 1
ATOM 725 C CA . HIS A 1 98 ? -8.914 -7.824 -19.427 1.00 77.69 98 HIS A CA 1
ATOM 726 C C . HIS A 1 98 ? -8.650 -8.941 -18.414 1.00 77.69 98 HIS A C 1
ATOM 728 O O . HIS A 1 98 ? -7.559 -9.074 -17.873 1.00 77.69 98 HIS A O 1
ATOM 734 N N . GLU A 1 99 ? -9.635 -9.822 -18.211 1.00 73.12 99 GLU A N 1
ATOM 735 C CA . GLU A 1 99 ? -9.451 -11.029 -17.383 1.00 73.12 99 GLU A CA 1
ATOM 736 C C . GLU A 1 99 ? -8.276 -11.890 -17.882 1.00 73.12 99 GLU A C 1
ATOM 738 O O . GLU A 1 99 ? -7.566 -12.497 -17.089 1.00 73.12 99 GLU A O 1
ATOM 743 N N . MET A 1 100 ? -8.032 -11.898 -19.200 1.00 78.44 100 MET A N 1
ATOM 744 C CA . MET A 1 100 ? -6.923 -12.633 -19.819 1.00 78.44 100 MET A CA 1
ATOM 745 C C . MET A 1 100 ? -5.536 -12.048 -19.511 1.00 78.44 100 MET A C 1
ATOM 747 O O . MET A 1 100 ? -4.549 -12.755 -19.703 1.00 78.44 100 MET A O 1
ATOM 751 N N . ASP A 1 101 ? -5.454 -10.812 -19.010 1.00 86.00 101 ASP A N 1
ATOM 752 C CA . ASP A 1 101 ? -4.190 -10.202 -18.573 1.00 86.00 101 ASP A CA 1
ATOM 753 C C . ASP A 1 101 ? -3.728 -10.783 -17.223 1.00 86.00 101 ASP A C 1
ATOM 755 O O . ASP A 1 101 ? -2.576 -10.626 -16.821 1.00 86.00 101 ASP A O 1
ATOM 759 N N . CYS A 1 102 ? -4.614 -11.495 -16.516 1.00 88.69 102 CYS A N 1
ATOM 760 C CA . CYS A 1 102 ? -4.281 -12.234 -15.308 1.00 88.69 102 CYS A CA 1
ATOM 761 C C . CYS A 1 102 ? -3.779 -13.647 -15.672 1.00 88.69 102 CYS A C 1
ATOM 763 O O . CYS A 1 102 ? -4.560 -14.481 -16.142 1.00 88.69 102 CYS A O 1
ATOM 765 N N . PRO A 1 103 ? -2.491 -13.980 -15.461 1.00 89.75 103 PRO A N 1
ATOM 766 C CA . PRO A 1 103 ? -1.970 -15.298 -15.801 1.00 89.75 103 PRO A CA 1
ATOM 767 C C . PRO A 1 103 ? -2.529 -16.384 -14.872 1.00 89.75 103 PRO A C 1
ATOM 769 O O . PRO A 1 103 ? -2.961 -16.120 -13.753 1.00 89.75 103 PRO A O 1
ATOM 772 N N . ALA A 1 104 ? -2.413 -17.652 -15.281 1.00 86.81 104 ALA A N 1
ATOM 773 C CA . ALA A 1 104 ? -2.872 -18.798 -14.483 1.00 86.81 104 ALA A CA 1
ATOM 774 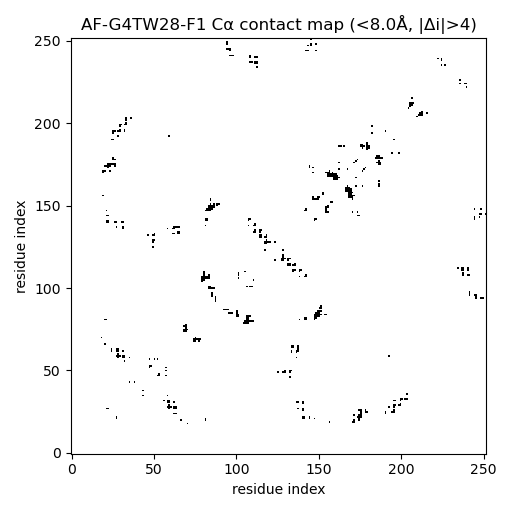C C . ALA A 1 104 ? -2.208 -18.910 -13.092 1.00 86.81 104 ALA A C 1
ATOM 776 O O . ALA A 1 104 ? -2.767 -19.528 -12.189 1.00 86.81 104 ALA A O 1
ATOM 777 N N . GLY A 1 105 ? -1.014 -18.328 -12.918 1.00 87.50 105 GLY A N 1
ATOM 778 C CA . GLY A 1 105 ? -0.332 -18.224 -11.621 1.00 87.50 105 GLY A CA 1
ATOM 779 C C . GLY A 1 105 ? -0.932 -17.178 -10.673 1.00 87.50 105 GLY A C 1
ATOM 780 O O . GLY A 1 105 ? -0.529 -17.114 -9.513 1.00 87.50 105 GLY A O 1
ATOM 781 N N . GLY A 1 106 ? -1.901 -16.398 -11.152 1.00 92.62 106 GLY A N 1
ATOM 782 C CA . GLY A 1 106 ? -2.553 -15.311 -10.441 1.00 92.62 106 GLY A CA 1
ATOM 783 C C . GLY A 1 106 ? -1.906 -13.950 -10.699 1.00 92.62 106 GLY A C 1
ATOM 784 O O . GLY A 1 106 ? -0.728 -13.840 -11.028 1.00 92.62 106 GLY A O 1
ATOM 785 N N . CYS A 1 107 ? -2.719 -12.923 -10.503 1.00 94.06 107 CYS A N 1
ATOM 786 C CA . CYS A 1 107 ? -2.389 -11.498 -10.499 1.00 94.06 107 CYS A CA 1
ATOM 787 C C . CYS A 1 107 ? -3.073 -10.814 -9.304 1.00 94.06 107 CYS A C 1
ATOM 789 O O . CYS A 1 107 ? -3.878 -11.440 -8.598 1.00 94.06 107 CYS A O 1
ATOM 791 N N . VAL A 1 108 ? -2.847 -9.511 -9.130 1.00 93.62 108 VAL A N 1
ATOM 792 C CA . VAL A 1 108 ? -3.466 -8.698 -8.066 1.00 93.62 108 VAL A CA 1
ATOM 793 C C . VAL A 1 108 ? -4.999 -8.777 -8.031 1.00 93.62 108 VAL A C 1
ATOM 795 O O . VAL A 1 108 ? -5.587 -8.829 -6.948 1.00 93.62 108 VAL A O 1
ATOM 798 N N . LEU A 1 109 ? -5.666 -8.894 -9.186 1.00 90.75 109 LEU A N 1
ATOM 799 C CA . LEU A 1 109 ? -7.130 -9.000 -9.270 1.00 90.75 109 LEU A CA 1
ATOM 800 C C . LEU A 1 109 ? -7.641 -10.322 -8.686 1.00 90.75 109 LEU A C 1
ATOM 802 O O . LEU A 1 109 ? -8.441 -10.329 -7.744 1.00 90.75 109 LEU A O 1
ATOM 806 N N . SER A 1 110 ? -7.119 -11.442 -9.191 1.00 92.00 110 SER A N 1
ATOM 807 C CA . SER A 1 110 ? -7.434 -12.782 -8.683 1.00 92.00 110 SER A CA 1
ATOM 808 C C . SER A 1 110 ? -7.050 -12.944 -7.203 1.00 92.00 110 SER A C 1
ATOM 810 O O . SER A 1 110 ? -7.762 -13.596 -6.436 1.00 92.00 110 SER A O 1
ATOM 812 N N . ALA A 1 111 ? -5.964 -12.296 -6.759 1.00 94.81 111 ALA A N 1
ATOM 813 C CA . ALA A 1 111 ? -5.524 -12.307 -5.371 1.00 94.81 111 ALA A CA 1
ATOM 814 C C . ALA A 1 111 ? -6.525 -11.581 -4.466 1.00 94.81 111 ALA A C 1
ATOM 816 O O . ALA A 1 111 ? -6.950 -12.135 -3.450 1.00 94.81 111 ALA A O 1
ATOM 817 N N . LEU A 1 112 ? -6.959 -10.377 -4.848 1.00 92.94 112 LEU A N 1
ATOM 818 C CA . LEU A 1 112 ? -7.992 -9.639 -4.124 1.00 92.94 112 LEU A CA 1
ATOM 819 C C . LEU A 1 112 ? -9.296 -10.437 -4.044 1.00 92.94 112 LEU A C 1
ATOM 821 O O . LEU A 1 112 ? -9.890 -10.515 -2.966 1.00 92.94 112 LEU A O 1
ATOM 825 N N . ALA A 1 113 ? -9.714 -11.083 -5.136 1.00 89.38 113 ALA A N 1
ATOM 826 C CA . ALA A 1 113 ? -10.891 -11.947 -5.143 1.00 89.38 113 ALA A CA 1
ATOM 827 C C . ALA A 1 113 ? -10.752 -13.126 -4.164 1.00 89.38 113 ALA A C 1
ATOM 829 O O . ALA A 1 113 ? -11.596 -13.304 -3.278 1.00 89.38 113 ALA A O 1
ATOM 830 N N . ASN A 1 114 ? -9.657 -13.880 -4.268 1.00 93.62 114 ASN A N 1
ATOM 831 C CA . ASN A 1 114 ? -9.370 -15.044 -3.434 1.00 93.62 114 ASN A CA 1
ATOM 832 C C . ASN A 1 114 ? -9.275 -14.678 -1.944 1.00 93.62 114 ASN A C 1
ATOM 834 O O . ASN A 1 114 ? -9.987 -15.236 -1.106 1.00 93.62 114 ASN A O 1
ATOM 838 N N . TYR A 1 115 ? -8.432 -13.708 -1.583 1.00 96.75 115 TYR A N 1
ATOM 839 C CA . TYR A 1 115 ? -8.209 -13.377 -0.177 1.00 96.75 115 TYR A CA 1
ATOM 840 C C . TYR A 1 115 ? -9.429 -12.712 0.467 1.00 96.75 115 TYR A C 1
ATOM 842 O O . TYR A 1 115 ? -9.689 -12.959 1.647 1.00 96.75 115 TYR A O 1
ATOM 850 N N . THR A 1 116 ? -10.243 -11.974 -0.298 1.00 93.56 116 THR A N 1
ATOM 851 C CA . THR A 1 116 ? -11.544 -11.472 0.182 1.00 93.56 116 THR A CA 1
ATOM 852 C C . THR A 1 116 ? -12.496 -12.614 0.539 1.00 93.56 116 THR A C 1
ATOM 854 O O . THR A 1 116 ? -13.170 -12.542 1.568 1.00 93.56 116 THR A O 1
ATOM 857 N N . ALA A 1 117 ? -12.535 -13.694 -0.247 1.00 93.19 117 ALA A N 1
ATOM 858 C CA . ALA A 1 117 ? -13.315 -14.879 0.106 1.00 93.19 117 ALA A CA 1
ATOM 859 C C . ALA A 1 117 ? -12.739 -15.578 1.352 1.00 93.19 117 ALA A C 1
ATOM 861 O O . ALA A 1 117 ? -13.467 -15.858 2.307 1.00 93.19 117 ALA A O 1
ATOM 862 N N . ARG A 1 118 ? -11.415 -15.780 1.400 1.00 95.88 118 ARG A N 1
ATOM 863 C CA . ARG A 1 118 ? -10.732 -16.463 2.515 1.00 95.88 118 ARG A CA 1
ATOM 864 C C . ARG A 1 118 ? -10.892 -15.740 3.852 1.00 95.88 118 ARG A C 1
ATOM 866 O O . ARG A 1 118 ? -11.144 -16.380 4.866 1.00 95.88 118 ARG A O 1
ATOM 873 N N . VAL A 1 119 ? -10.795 -14.410 3.897 1.00 95.19 119 VAL A N 1
ATOM 874 C CA . VAL A 1 119 ? -10.918 -13.670 5.170 1.00 95.19 119 VAL A CA 1
ATOM 875 C C . VAL A 1 119 ? -12.320 -13.800 5.793 1.00 95.19 119 VAL A C 1
ATOM 877 O O . VAL A 1 119 ? -12.480 -13.733 7.023 1.00 95.19 119 VAL A O 1
ATOM 880 N N . GLN A 1 120 ? -13.335 -14.026 4.952 1.00 92.31 120 GLN A N 1
ATOM 881 C CA . GLN A 1 120 ? -14.732 -14.210 5.346 1.00 92.31 120 GLN A CA 1
ATOM 882 C C . GLN A 1 120 ? -15.071 -15.660 5.716 1.00 92.31 120 GLN A C 1
ATOM 884 O O . GLN A 1 120 ? -16.033 -15.874 6.456 1.00 92.31 120 GLN A O 1
ATOM 889 N N . ASP A 1 121 ? -14.288 -16.642 5.262 1.00 93.38 121 ASP A N 1
ATOM 890 C CA . ASP A 1 121 ? -14.537 -18.054 5.544 1.00 93.38 121 ASP A CA 1
ATOM 891 C C . ASP A 1 121 ? -14.190 -18.407 6.997 1.00 93.38 121 ASP A C 1
ATOM 893 O O . ASP A 1 121 ? -13.028 -18.506 7.389 1.00 93.38 121 ASP A O 1
ATOM 897 N N . THR A 1 122 ? -15.217 -18.625 7.818 1.00 92.19 122 THR A N 1
ATOM 898 C CA . THR A 1 122 ? -15.061 -18.996 9.230 1.00 92.19 122 THR A CA 1
ATOM 899 C C . THR A 1 122 ? -14.618 -20.443 9.443 1.00 92.19 122 THR A C 1
ATOM 901 O O . THR A 1 122 ? -14.412 -20.828 10.591 1.00 92.19 122 THR A O 1
ATOM 904 N N . LYS A 1 123 ? -14.516 -21.254 8.382 1.00 96.12 123 LYS A N 1
ATOM 905 C CA . LYS A 1 123 ? -13.958 -22.613 8.445 1.00 96.12 123 LYS A CA 1
ATOM 906 C C . LYS A 1 123 ? -12.432 -22.616 8.384 1.00 96.12 123 LYS A C 1
ATOM 908 O O . LYS A 1 123 ? -11.834 -23.610 8.778 1.00 96.12 123 LYS A O 1
ATOM 913 N N . LEU A 1 124 ? -11.821 -21.539 7.884 1.00 96.56 124 LEU A N 1
ATOM 914 C CA . LEU A 1 124 ? -10.371 -21.379 7.874 1.00 96.56 124 LEU A CA 1
ATOM 915 C C . LEU A 1 124 ? -9.846 -21.019 9.263 1.00 96.56 124 LEU A C 1
ATOM 917 O O . LEU A 1 124 ? -10.498 -20.309 10.038 1.00 96.56 124 LEU A O 1
ATOM 921 N N . ASP A 1 125 ? -8.618 -21.455 9.531 1.00 96.69 125 ASP A N 1
ATOM 922 C CA . ASP A 1 125 ? -7.907 -21.114 10.753 1.00 96.69 125 ASP A CA 1
ATOM 923 C C . ASP A 1 125 ? -7.693 -19.602 10.872 1.00 96.69 125 ASP A C 1
ATOM 925 O O . ASP A 1 125 ? -7.588 -18.861 9.889 1.00 96.69 125 ASP A O 1
ATOM 929 N N . VAL A 1 126 ? -7.575 -19.124 12.112 1.00 94.56 126 VAL A N 1
ATOM 930 C CA . VAL A 1 126 ? -7.348 -17.698 12.396 1.00 94.56 126 VAL A CA 1
ATOM 931 C C . VAL A 1 126 ? -6.096 -17.182 11.682 1.00 94.56 126 VAL A C 1
ATOM 933 O O . VAL A 1 126 ? -6.117 -16.071 11.160 1.00 94.56 126 VAL A O 1
ATOM 936 N N . ALA A 1 127 ? -5.035 -17.993 11.603 1.00 96.88 127 ALA A N 1
ATOM 937 C CA . ALA A 1 127 ? -3.794 -17.630 10.920 1.00 96.88 127 ALA A CA 1
ATOM 938 C C . ALA A 1 127 ? -3.991 -17.420 9.408 1.00 96.88 127 ALA A C 1
ATOM 940 O O . ALA A 1 127 ? -3.516 -16.423 8.866 1.00 96.88 127 ALA A O 1
ATOM 941 N N . ASP A 1 128 ? -4.751 -18.296 8.749 1.00 98.00 128 ASP A N 1
ATOM 942 C CA . ASP A 1 128 ? -5.065 -18.198 7.319 1.00 98.00 128 ASP A CA 1
ATOM 943 C C . ASP A 1 128 ? -5.905 -16.959 7.008 1.00 98.00 128 ASP A C 1
ATOM 945 O O . ASP A 1 128 ? -5.673 -16.255 6.022 1.00 98.00 128 ASP A O 1
ATOM 949 N N . ARG A 1 129 ? -6.871 -16.655 7.877 1.00 98.19 129 ARG A N 1
ATOM 950 C CA . ARG A 1 129 ? -7.707 -15.456 7.754 1.00 98.19 129 ARG A CA 1
ATOM 951 C C . ARG A 1 129 ? -6.906 -14.185 8.026 1.00 98.19 129 ARG A C 1
ATOM 953 O O . ARG A 1 129 ? -7.105 -13.184 7.342 1.00 98.19 129 ARG A O 1
ATOM 960 N N . ALA A 1 130 ? -5.976 -14.225 8.981 1.00 98.38 130 ALA A N 1
ATOM 961 C CA . ALA A 1 130 ? -5.048 -13.131 9.243 1.00 98.38 130 ALA A CA 1
ATOM 962 C C . ALA A 1 130 ? -4.133 -12.884 8.039 1.00 98.38 130 ALA A C 1
ATOM 964 O O . ALA A 1 130 ? -3.964 -11.740 7.629 1.00 98.38 130 ALA A O 1
ATOM 965 N N . GLN A 1 131 ? -3.586 -13.941 7.434 1.00 98.44 131 GLN A N 1
ATOM 966 C CA . GLN A 1 131 ? -2.789 -13.843 6.212 1.00 98.44 131 GLN A CA 1
ATOM 967 C C . GLN A 1 131 ? -3.602 -13.235 5.063 1.00 98.44 131 GLN A C 1
ATOM 969 O O . GLN A 1 131 ? -3.137 -12.297 4.419 1.00 98.44 131 GLN A O 1
ATOM 974 N N . ALA A 1 132 ? -4.835 -13.705 4.855 1.00 98.44 132 ALA A N 1
ATOM 975 C CA . ALA A 1 132 ? -5.734 -13.148 3.850 1.00 98.44 132 ALA A CA 1
ATOM 976 C C . ALA A 1 132 ? -5.995 -11.649 4.079 1.00 98.44 132 ALA A C 1
ATOM 978 O O . ALA A 1 132 ? -5.906 -10.862 3.142 1.00 98.44 132 ALA A O 1
ATOM 979 N N . MET A 1 133 ? -6.231 -11.229 5.328 1.00 98.50 133 MET A N 1
ATOM 980 C CA . MET A 1 133 ? -6.390 -9.812 5.669 1.00 98.50 133 MET A CA 1
ATOM 981 C C . MET A 1 133 ? -5.143 -8.989 5.320 1.00 98.50 133 MET A C 1
ATOM 983 O O . MET A 1 133 ? -5.268 -7.913 4.743 1.00 98.50 133 MET A O 1
ATOM 987 N N . LYS A 1 134 ? -3.941 -9.487 5.634 1.00 98.69 134 LYS A N 1
ATOM 988 C CA . LYS A 1 134 ? -2.684 -8.789 5.318 1.00 98.69 134 LYS A CA 1
ATOM 989 C C . LYS A 1 134 ? -2.482 -8.625 3.812 1.00 98.69 134 LYS A C 1
ATOM 991 O O . LYS A 1 134 ? -2.092 -7.547 3.377 1.00 98.69 134 LYS A O 1
ATOM 996 N N . PHE A 1 135 ? -2.798 -9.655 3.026 1.00 98.62 135 PHE A N 1
ATOM 997 C CA . PHE A 1 135 ? -2.765 -9.565 1.567 1.00 98.62 135 PHE A CA 1
ATOM 998 C C . PHE A 1 135 ? -3.766 -8.542 1.024 1.00 98.62 135 PHE A C 1
ATOM 1000 O O . PHE A 1 135 ? -3.378 -7.714 0.211 1.00 98.62 135 PHE A O 1
ATOM 1007 N N . ILE A 1 136 ? -5.016 -8.528 1.506 1.00 98.00 136 ILE A N 1
ATOM 1008 C CA . ILE A 1 136 ? -6.012 -7.524 1.081 1.00 98.00 136 ILE A CA 1
ATOM 1009 C C . ILE A 1 136 ? -5.525 -6.101 1.377 1.00 98.00 136 ILE A C 1
ATOM 1011 O O . ILE A 1 136 ? -5.635 -5.230 0.518 1.00 98.00 136 ILE A O 1
ATOM 1015 N N . ILE A 1 137 ? -4.997 -5.862 2.585 1.00 98.31 137 ILE A N 1
ATOM 1016 C CA . ILE A 1 137 ? -4.496 -4.539 2.995 1.00 98.31 137 ILE A CA 1
ATOM 1017 C C . ILE A 1 137 ? -3.387 -4.062 2.053 1.00 98.31 137 ILE A C 1
ATOM 1019 O O . ILE A 1 137 ? -3.378 -2.893 1.679 1.00 98.31 137 ILE A O 1
ATOM 1023 N N . HIS A 1 138 ? -2.478 -4.960 1.674 1.00 98.50 138 HIS A N 1
ATOM 1024 C CA . HIS A 1 138 ? -1.376 -4.650 0.772 1.00 98.50 138 HIS A CA 1
ATOM 1025 C C . HIS A 1 138 ? -1.864 -4.415 -0.662 1.00 98.50 138 HIS A C 1
ATOM 1027 O O . HIS A 1 138 ? -1.736 -3.308 -1.172 1.00 98.50 138 HIS A O 1
ATOM 1033 N N . PHE A 1 139 ? -2.535 -5.408 -1.256 1.00 97.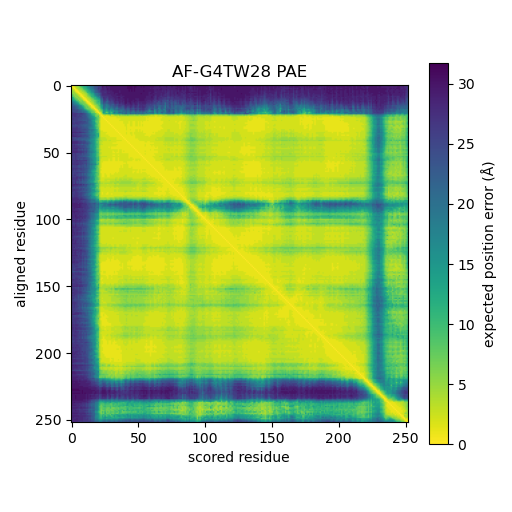19 139 PHE A N 1
ATOM 1034 C CA . PHE A 1 139 ? -2.928 -5.409 -2.668 1.00 97.19 139 PHE A CA 1
ATOM 1035 C C . PHE A 1 139 ? -3.939 -4.325 -3.039 1.00 97.19 139 PHE A C 1
ATOM 1037 O O . PHE A 1 139 ? -3.993 -3.919 -4.195 1.00 97.19 139 PHE A O 1
ATOM 1044 N N . MET A 1 140 ? -4.721 -3.821 -2.079 1.00 93.62 140 MET A N 1
ATOM 1045 C CA . MET A 1 140 ? -5.556 -2.635 -2.301 1.00 93.62 140 MET A CA 1
ATOM 1046 C C . MET A 1 140 ? -4.716 -1.366 -2.528 1.00 93.62 140 MET A C 1
ATOM 1048 O O . MET A 1 140 ? -5.164 -0.435 -3.192 1.00 93.62 140 MET A O 1
ATOM 1052 N N . GLY A 1 141 ? -3.502 -1.322 -1.975 1.00 93.31 141 GLY A N 1
ATOM 1053 C CA . GLY A 1 141 ? -2.488 -0.340 -2.331 1.00 93.31 141 GLY A CA 1
ATOM 1054 C C . GLY A 1 141 ? -1.927 -0.609 -3.724 1.00 93.31 141 GLY A C 1
ATOM 1055 O O . GLY A 1 141 ? -1.977 0.291 -4.557 1.00 93.31 141 GLY A O 1
ATOM 1056 N N . ASP A 1 142 ? -1.432 -1.823 -3.984 1.00 95.00 142 ASP A N 1
ATOM 1057 C CA . ASP A 1 142 ? -0.770 -2.185 -5.249 1.00 95.00 142 ASP A CA 1
ATOM 1058 C C . ASP A 1 142 ? -1.620 -1.848 -6.470 1.00 95.00 142 ASP A C 1
ATOM 1060 O O . ASP A 1 142 ? -1.167 -1.152 -7.367 1.00 95.00 142 ASP A O 1
ATOM 1064 N N . ILE A 1 143 ? -2.886 -2.268 -6.474 1.00 89.19 143 ILE A N 1
ATOM 1065 C CA . ILE A 1 143 ? -3.807 -2.047 -7.597 1.00 89.19 143 ILE A CA 1
ATOM 1066 C C . ILE A 1 143 ? -4.086 -0.558 -7.878 1.00 89.19 143 ILE A C 1
ATOM 1068 O O . ILE A 1 143 ? -4.571 -0.209 -8.949 1.00 89.19 143 ILE A O 1
ATOM 1072 N N . ALA A 1 144 ? -3.815 0.329 -6.915 1.00 86.94 144 ALA A N 1
ATOM 1073 C CA . ALA A 1 144 ? -3.941 1.774 -7.079 1.00 86.94 144 ALA A CA 1
ATOM 1074 C C . ALA A 1 144 ? -2.631 2.445 -7.535 1.00 86.94 144 ALA A C 1
ATOM 1076 O O . ALA A 1 144 ? -2.623 3.656 -7.754 1.00 86.94 144 ALA A O 1
ATOM 1077 N N . GLN A 1 145 ? -1.530 1.695 -7.639 1.00 89.88 145 GLN A N 1
ATOM 1078 C CA . GLN A 1 145 ? -0.261 2.162 -8.189 1.00 89.88 145 GLN A CA 1
ATOM 1079 C C . GLN A 1 145 ? -0.288 1.952 -9.717 1.00 89.88 145 GLN A C 1
ATOM 1081 O O . GLN A 1 145 ? -0.357 0.810 -10.163 1.00 89.88 145 GLN A O 1
ATOM 1086 N N . PRO A 1 146 ? -0.250 3.010 -10.547 1.00 84.62 146 PRO A N 1
ATOM 1087 C CA . PRO A 1 146 ? -0.471 2.882 -11.994 1.00 84.62 146 PRO A CA 1
ATOM 1088 C C . PRO A 1 146 ? 0.479 1.916 -12.718 1.00 84.62 146 PRO A C 1
ATOM 1090 O O . PRO A 1 146 ? 0.096 1.235 -13.662 1.00 84.62 146 PRO A O 1
ATOM 1093 N N . LEU A 1 147 ? 1.729 1.830 -12.271 1.00 88.25 147 LEU A N 1
ATOM 1094 C CA . LEU A 1 147 ? 2.754 0.974 -12.862 1.00 88.25 147 LEU A CA 1
ATOM 1095 C C . LEU A 1 147 ? 2.697 -0.477 -12.354 1.00 88.25 147 LEU A C 1
ATOM 1097 O O . LEU A 1 147 ? 3.488 -1.298 -12.803 1.00 88.25 147 LEU A O 1
ATOM 1101 N N . HIS A 1 148 ? 1.778 -0.800 -11.435 1.00 90.38 148 HIS A N 1
ATOM 1102 C CA . HIS A 1 148 ? 1.395 -2.177 -11.081 1.00 90.38 148 HIS A CA 1
ATOM 1103 C C . HIS A 1 148 ? 0.313 -2.751 -12.002 1.00 90.38 148 HIS A C 1
ATOM 1105 O O . HIS A 1 148 ? -0.113 -3.894 -11.825 1.00 90.38 148 HIS A O 1
ATOM 1111 N N . THR A 1 149 ? -0.153 -1.950 -12.956 1.00 88.00 149 THR A N 1
ATOM 1112 C CA . THR A 1 149 ? -1.159 -2.310 -13.954 1.00 88.00 149 THR A CA 1
ATOM 1113 C C . THR A 1 149 ? -0.630 -2.043 -15.366 1.00 88.00 149 THR A C 1
ATOM 1115 O O . THR A 1 149 ? -1.371 -1.564 -16.215 1.00 88.00 149 THR A O 1
ATOM 1118 N N . GLU A 1 150 ? 0.664 -2.280 -15.592 1.00 83.62 150 GLU A N 1
ATOM 1119 C CA . GLU A 1 150 ? 1.389 -1.963 -16.830 1.00 83.62 150 GLU A CA 1
ATOM 1120 C C . GLU A 1 150 ? 2.445 -3.041 -17.101 1.00 83.62 150 GLU A C 1
ATOM 1122 O O . GLU A 1 150 ? 3.317 -3.277 -16.264 1.00 83.62 150 GLU A O 1
ATOM 1127 N N . GLU A 1 151 ? 2.421 -3.655 -18.284 1.00 86.56 151 GLU A N 1
ATOM 1128 C CA . GLU A 1 151 ? 3.416 -4.668 -18.650 1.00 86.56 151 GLU A CA 1
ATOM 1129 C C . GLU A 1 151 ? 4.752 -4.053 -19.074 1.00 86.56 151 GLU A C 1
ATOM 1131 O O . GLU A 1 151 ? 5.824 -4.585 -18.754 1.00 86.56 151 GLU A O 1
ATOM 1136 N N . TRP A 1 152 ? 4.724 -2.926 -19.790 1.00 83.69 152 TRP A N 1
ATOM 1137 C CA . TRP A 1 152 ? 5.871 -2.459 -20.549 1.00 83.69 152 TRP A CA 1
ATOM 1138 C C . TRP A 1 152 ? 7.077 -2.199 -19.662 1.00 83.69 152 TRP A C 1
ATOM 1140 O O . TRP A 1 152 ? 7.063 -1.408 -18.718 1.00 83.69 152 TRP A O 1
ATOM 1150 N N . GLY A 1 153 ? 8.187 -2.853 -20.001 1.00 80.81 153 GLY A N 1
ATOM 1151 C CA . GLY A 1 153 ? 9.414 -2.727 -19.226 1.00 80.81 153 GLY A CA 1
ATOM 1152 C C . GLY A 1 153 ? 9.281 -3.265 -17.799 1.00 80.81 153 GLY A C 1
ATOM 1153 O O . GLY A 1 153 ? 10.026 -2.793 -16.936 1.00 80.81 153 GLY A O 1
ATOM 1154 N N . GLN A 1 154 ? 8.384 -4.238 -17.581 1.00 85.75 154 GLN A N 1
ATOM 1155 C CA . GLN A 1 154 ? 8.034 -4.842 -16.290 1.00 85.75 154 GLN A CA 1
ATOM 1156 C C . GLN A 1 154 ? 7.470 -3.790 -15.333 1.00 85.75 154 GLN A C 1
ATOM 1158 O O . GLN A 1 154 ? 8.117 -3.458 -14.337 1.00 85.75 154 GLN A O 1
ATOM 1163 N N . GLY A 1 155 ? 6.355 -3.152 -15.691 1.00 82.88 155 GLY A N 1
ATOM 1164 C CA . GLY A 1 155 ? 5.857 -1.985 -14.959 1.00 82.88 155 GLY A CA 1
ATOM 1165 C C . GLY A 1 155 ? 6.850 -0.825 -14.984 1.00 82.88 155 GLY A C 1
ATOM 1166 O O . GLY A 1 155 ? 7.006 -0.092 -14.016 1.00 82.88 155 GLY A O 1
ATOM 1167 N N . VAL A 1 156 ? 7.596 -0.652 -16.074 1.00 85.62 156 VAL A N 1
ATOM 1168 C CA . VAL A 1 156 ? 8.561 0.446 -16.239 1.00 85.62 156 VAL A CA 1
ATOM 1169 C C . VAL A 1 156 ? 9.764 0.373 -15.271 1.00 85.62 156 VAL A C 1
ATOM 1171 O O . VAL A 1 156 ? 10.498 1.348 -15.074 1.00 85.62 156 VAL A O 1
ATOM 1174 N N . ASN A 1 157 ? 10.057 -0.803 -14.708 1.00 86.44 157 ASN A N 1
ATOM 1175 C CA . ASN A 1 157 ? 11.263 -1.036 -13.901 1.00 86.44 157 ASN A CA 1
ATOM 1176 C C . ASN A 1 157 ? 12.560 -0.919 -14.712 1.00 86.44 157 ASN A C 1
ATOM 1178 O O . ASN A 1 157 ? 13.604 -0.531 -14.182 1.00 86.44 157 ASN A O 1
ATOM 1182 N N . ASN A 1 158 ? 12.500 -1.206 -16.012 1.00 88.62 158 ASN A N 1
ATOM 1183 C CA . ASN A 1 158 ? 13.665 -1.144 -16.895 1.00 88.62 158 ASN A CA 1
ATOM 1184 C C . ASN A 1 158 ? 14.058 0.290 -17.304 1.00 88.62 158 ASN A C 1
ATOM 1186 O O . ASN A 1 158 ? 15.136 0.497 -17.869 1.00 88.62 158 ASN A O 1
ATOM 1190 N N . LEU A 1 159 ? 13.230 1.298 -17.003 1.00 86.94 159 LEU A N 1
ATOM 1191 C CA . LEU A 1 159 ? 13.524 2.695 -17.313 1.00 86.94 159 LEU A CA 1
ATOM 1192 C C . LEU A 1 159 ? 14.270 3.361 -16.153 1.00 86.94 159 LEU A C 1
ATOM 1194 O O . LEU A 1 159 ? 13.676 3.782 -15.162 1.00 86.94 159 LEU A O 1
ATOM 1198 N N . THR A 1 160 ? 15.588 3.501 -16.287 1.00 91.31 160 THR A N 1
ATOM 1199 C CA . THR A 1 160 ? 16.393 4.291 -15.343 1.00 91.31 160 THR A CA 1
ATOM 1200 C C . THR A 1 160 ? 16.078 5.783 -15.482 1.00 91.31 160 THR A C 1
ATOM 1202 O O . THR A 1 160 ? 16.110 6.324 -16.585 1.00 91.31 160 THR A O 1
ATOM 1205 N N . VAL A 1 161 ? 15.861 6.466 -14.357 1.00 88.31 161 VAL A N 1
ATOM 1206 C CA . VAL A 1 161 ? 15.610 7.912 -14.281 1.00 88.31 161 VAL A CA 1
ATOM 1207 C C . VAL A 1 161 ? 16.434 8.554 -13.161 1.00 88.31 161 VAL A C 1
ATOM 1209 O O . VAL A 1 161 ? 17.022 7.876 -12.315 1.00 88.31 161 VAL A O 1
ATOM 1212 N N . PHE A 1 162 ? 16.473 9.884 -13.139 1.00 89.94 162 PHE A N 1
ATOM 1213 C CA . PHE A 1 162 ? 16.988 10.647 -12.005 1.00 89.94 162 PHE A CA 1
ATOM 1214 C C . PHE A 1 162 ? 15.858 11.470 -11.401 1.00 89.94 162 PHE A C 1
ATOM 1216 O O . PHE A 1 162 ? 15.298 12.337 -12.068 1.00 89.94 162 PHE A O 1
ATOM 1223 N N . PHE A 1 163 ? 15.548 11.237 -10.129 1.00 86.88 163 PHE A N 1
ATOM 1224 C CA . PHE A 1 163 ? 14.543 12.002 -9.402 1.00 86.88 163 PHE A CA 1
ATOM 1225 C C . PHE A 1 163 ? 15.223 12.858 -8.335 1.00 86.88 163 PHE A C 1
ATOM 1227 O O . PHE A 1 163 ? 15.895 12.339 -7.444 1.00 86.88 163 PHE A O 1
ATOM 1234 N N . LYS A 1 164 ? 15.103 14.188 -8.450 1.00 89.06 164 LYS A N 1
ATOM 1235 C CA . LYS A 1 164 ? 15.792 15.163 -7.578 1.00 89.06 164 LYS A CA 1
ATOM 1236 C C . LYS A 1 164 ? 17.301 14.885 -7.414 1.00 89.06 164 LYS A C 1
ATOM 1238 O O . LYS A 1 164 ? 17.858 15.049 -6.334 1.00 89.06 164 LYS A O 1
ATOM 1243 N N . GLY A 1 165 ? 17.958 14.437 -8.486 1.00 88.81 165 GLY A N 1
ATOM 1244 C CA . GLY A 1 165 ? 19.392 14.117 -8.501 1.00 88.81 165 GLY A CA 1
ATOM 1245 C C . GLY A 1 165 ? 19.760 12.704 -8.029 1.00 88.81 165 GLY A C 1
ATOM 1246 O O . GLY A 1 165 ? 20.913 12.308 -8.181 1.00 88.81 165 GLY A O 1
ATOM 1247 N N . TYR A 1 166 ? 18.809 11.913 -7.526 1.00 86.69 166 TYR A N 1
ATOM 1248 C CA . TYR A 1 166 ? 19.029 10.518 -7.141 1.00 86.69 166 TYR A CA 1
ATOM 1249 C C . TYR A 1 166 ? 18.751 9.592 -8.325 1.00 86.69 166 TYR A C 1
ATOM 1251 O O . TYR A 1 166 ? 17.687 9.670 -8.938 1.00 86.69 166 TYR A O 1
ATOM 1259 N N . LYS A 1 167 ? 19.701 8.705 -8.641 1.00 91.25 167 LYS A N 1
ATOM 1260 C CA . LYS A 1 167 ? 19.516 7.661 -9.657 1.00 91.25 167 LYS A CA 1
ATOM 1261 C C . LYS A 1 167 ? 18.545 6.600 -9.131 1.00 91.25 167 LYS A C 1
ATOM 1263 O O . LYS A 1 167 ? 18.780 6.045 -8.063 1.00 91.25 167 LYS A O 1
ATOM 1268 N N . THR A 1 168 ? 17.499 6.303 -9.892 1.00 90.62 168 THR A N 1
ATOM 1269 C CA . THR A 1 168 ? 16.481 5.286 -9.583 1.00 90.62 168 THR A CA 1
ATOM 1270 C C . THR A 1 168 ? 15.917 4.705 -10.892 1.00 90.62 168 THR A C 1
ATOM 1272 O O . THR A 1 168 ? 16.428 5.018 -11.969 1.00 90.62 168 THR A O 1
ATOM 1275 N N . ASN A 1 169 ? 14.892 3.857 -10.835 1.00 90.62 169 ASN A N 1
ATOM 1276 C CA . ASN A 1 169 ? 14.047 3.545 -11.989 1.00 90.62 169 ASN A CA 1
ATOM 1277 C C . ASN A 1 169 ? 12.679 4.240 -11.856 1.00 90.62 169 ASN A C 1
ATOM 1279 O O . ASN A 1 169 ? 12.342 4.737 -10.779 1.00 90.62 169 ASN A O 1
ATOM 1283 N N . MET A 1 170 ? 11.927 4.337 -12.953 1.00 90.31 170 MET A N 1
ATOM 1284 C CA . MET A 1 170 ? 10.641 5.041 -12.975 1.00 90.31 170 MET A CA 1
ATOM 1285 C C . MET A 1 170 ? 9.636 4.423 -11.999 1.00 90.31 170 MET A C 1
ATOM 1287 O O . MET A 1 170 ? 9.006 5.160 -11.250 1.00 90.31 170 MET A O 1
ATOM 1291 N N . HIS A 1 171 ? 9.556 3.095 -11.939 1.00 91.38 171 HIS A N 1
ATOM 1292 C CA . HIS A 1 171 ? 8.686 2.376 -11.010 1.00 91.38 171 HIS A CA 1
ATOM 1293 C C . HIS A 1 171 ? 8.952 2.768 -9.545 1.00 91.38 171 HIS A C 1
ATOM 1295 O O . HIS A 1 171 ? 8.113 3.376 -8.888 1.00 91.38 171 HIS A O 1
ATOM 1301 N N . ALA A 1 172 ? 10.194 2.615 -9.084 1.00 91.06 172 ALA A N 1
ATOM 1302 C CA . ALA A 1 172 ? 10.618 3.006 -7.741 1.00 91.06 172 ALA A CA 1
ATOM 1303 C C . AL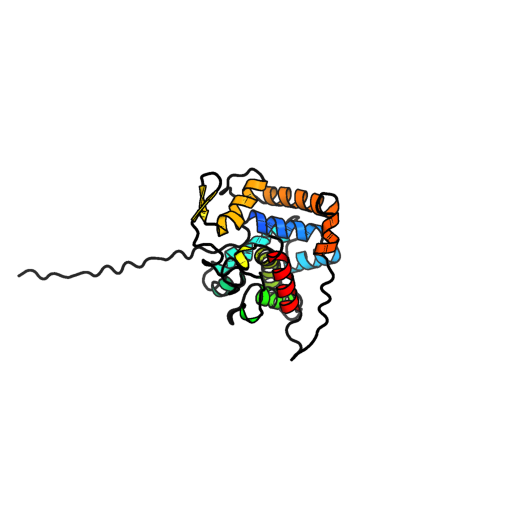A A 1 172 ? 10.520 4.525 -7.484 1.00 91.06 172 ALA A C 1
ATOM 1305 O O . ALA A 1 172 ? 10.424 4.976 -6.333 1.00 91.06 172 ALA A O 1
ATOM 1306 N N . ALA A 1 173 ? 10.570 5.352 -8.536 1.00 89.88 173 ALA A N 1
ATOM 1307 C CA . ALA A 1 173 ? 10.291 6.775 -8.404 1.00 89.88 173 ALA A CA 1
ATOM 1308 C C . ALA A 1 173 ? 8.825 7.016 -8.009 1.00 89.88 173 ALA A C 1
ATOM 1310 O O . ALA A 1 173 ? 8.586 7.797 -7.085 1.00 89.88 173 ALA A O 1
ATOM 1311 N N . TRP A 1 174 ? 7.886 6.315 -8.651 1.00 91.94 174 TRP A N 1
ATOM 1312 C CA . TRP A 1 174 ? 6.459 6.339 -8.327 1.00 91.94 174 TRP A CA 1
ATOM 1313 C C . TRP A 1 174 ? 6.157 5.746 -6.953 1.00 91.94 174 TRP A C 1
ATOM 1315 O O . TRP A 1 174 ? 5.517 6.420 -6.148 1.00 91.94 174 TRP A O 1
ATOM 1325 N N . ASP A 1 175 ? 6.680 4.562 -6.631 1.00 92.00 175 ASP A N 1
ATOM 1326 C CA . ASP A 1 175 ? 6.363 3.910 -5.354 1.00 92.00 175 ASP A CA 1
ATOM 1327 C C . ASP A 1 175 ? 6.886 4.673 -4.148 1.00 92.00 175 ASP A C 1
ATOM 1329 O O . ASP A 1 175 ? 6.243 4.722 -3.102 1.00 92.00 175 ASP A O 1
ATOM 1333 N N . THR A 1 176 ? 8.104 5.204 -4.257 1.00 92.75 176 THR A N 1
ATOM 1334 C CA . THR A 1 176 ? 8.879 5.610 -3.079 1.00 92.75 176 THR A CA 1
ATOM 1335 C C . THR A 1 176 ? 9.330 7.057 -3.165 1.00 92.75 176 THR A C 1
ATOM 1337 O O . THR A 1 176 ? 9.088 7.844 -2.250 1.00 92.75 176 THR A O 1
ATOM 1340 N N . SER A 1 177 ? 9.981 7.446 -4.262 1.00 92.31 177 SER A N 1
ATOM 1341 C CA . SER A 1 177 ? 10.658 8.748 -4.321 1.00 92.31 177 SER A CA 1
ATOM 1342 C C . SER A 1 177 ? 9.680 9.927 -4.295 1.00 92.31 177 SER A C 1
ATOM 1344 O O . SER A 1 177 ? 9.920 10.921 -3.596 1.00 92.31 177 SER A O 1
ATOM 1346 N N . ILE A 1 178 ? 8.583 9.812 -5.049 1.00 90.69 178 ILE A N 1
ATOM 1347 C CA . ILE A 1 178 ? 7.519 10.815 -5.124 1.00 90.69 178 ILE A CA 1
ATOM 1348 C C . ILE A 1 178 ? 6.763 10.893 -3.786 1.00 90.69 178 ILE A C 1
ATOM 1350 O O . ILE A 1 178 ? 6.772 11.986 -3.210 1.00 90.69 178 ILE A O 1
ATOM 1354 N N . PRO A 1 179 ? 6.215 9.795 -3.216 1.00 91.44 179 PRO A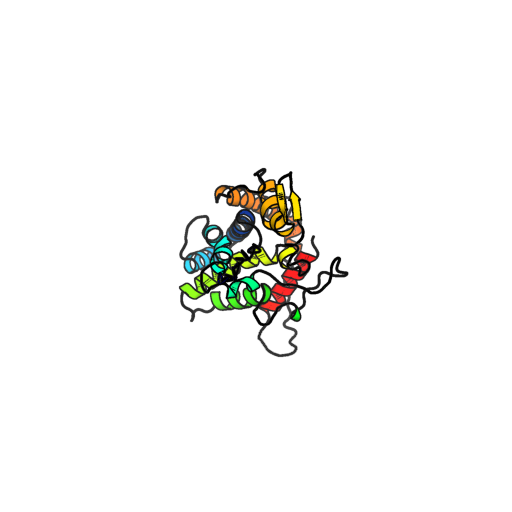 N 1
ATOM 1355 C CA . PRO A 1 179 ? 5.557 9.835 -1.907 1.00 91.44 179 PRO A CA 1
ATOM 1356 C C . PRO A 1 179 ? 6.434 10.418 -0.798 1.00 91.44 179 PRO A C 1
ATOM 1358 O O . PRO A 1 179 ? 6.000 11.310 -0.071 1.00 91.44 179 PRO A O 1
ATOM 1361 N N . ASN A 1 180 ? 7.703 10.004 -0.707 1.00 93.56 180 ASN A N 1
ATOM 1362 C CA . ASN A 1 180 ? 8.630 10.543 0.293 1.00 93.56 180 ASN A CA 1
ATOM 1363 C C . ASN A 1 180 ? 8.804 12.062 0.135 1.00 93.56 180 ASN A C 1
ATOM 1365 O O . ASN A 1 180 ? 8.818 12.814 1.113 1.00 93.56 180 ASN A O 1
ATOM 1369 N N . SER A 1 181 ? 8.871 12.538 -1.109 1.00 89.50 181 SER A N 1
ATOM 1370 C CA . SER A 1 181 ? 8.977 13.964 -1.411 1.00 89.50 181 SER A CA 1
ATOM 1371 C C . SER A 1 181 ? 7.734 14.777 -1.062 1.00 89.50 181 SER A C 1
ATOM 1373 O O . SER A 1 181 ? 7.888 15.976 -0.826 1.00 89.50 181 SER A O 1
ATOM 1375 N N . MET A 1 182 ? 6.541 14.175 -0.998 1.00 87.88 182 MET A N 1
ATOM 1376 C CA . MET A 1 182 ? 5.320 14.870 -0.556 1.00 87.88 182 MET A CA 1
ATOM 1377 C C . MET A 1 182 ? 5.427 15.319 0.906 1.00 87.88 182 MET A C 1
ATOM 1379 O O . MET A 1 182 ? 4.909 16.369 1.270 1.00 87.88 182 MET A O 1
ATOM 1383 N N . LEU A 1 183 ? 6.179 14.579 1.725 1.00 91.25 183 LEU A N 1
ATOM 1384 C CA . LEU A 1 183 ? 6.515 14.950 3.102 1.00 91.25 183 LEU A CA 1
ATOM 1385 C C . LEU A 1 183 ? 7.833 15.733 3.214 1.00 91.25 183 LEU A C 1
ATOM 1387 O O . LEU A 1 183 ? 8.379 15.877 4.305 1.00 91.25 183 LEU A O 1
ATOM 1391 N N . SER A 1 184 ? 8.365 16.236 2.095 1.00 93.31 184 SER A N 1
ATOM 1392 C CA . SER A 1 184 ? 9.679 16.894 2.026 1.00 93.31 184 SER A CA 1
ATOM 1393 C C . SER A 1 184 ? 10.840 16.030 2.544 1.00 93.31 184 SER A C 1
ATOM 1395 O O . SER A 1 184 ? 11.878 16.557 2.946 1.00 93.31 184 SER A O 1
ATOM 1397 N N . LEU A 1 185 ? 10.692 14.703 2.520 1.00 93.12 185 LEU A N 1
ATOM 1398 C CA . LEU A 1 185 ? 11.756 13.766 2.863 1.00 93.12 185 LEU A CA 1
ATOM 1399 C C . LEU A 1 185 ? 12.673 13.534 1.654 1.00 93.12 185 LEU A C 1
ATOM 1401 O O . LEU A 1 185 ? 12.300 13.767 0.499 1.00 93.12 185 LEU A O 1
ATOM 1405 N N . ALA A 1 186 ? 13.888 13.047 1.917 1.00 94.06 186 ALA A N 1
ATOM 1406 C CA . ALA A 1 186 ? 14.770 12.584 0.851 1.00 94.06 186 ALA A CA 1
ATOM 1407 C C . ALA A 1 186 ? 14.105 11.426 0.072 1.00 94.06 186 ALA A C 1
ATOM 1409 O O . ALA A 1 186 ? 13.421 10.607 0.689 1.00 94.06 186 ALA A O 1
ATOM 1410 N N . PRO A 1 187 ? 14.338 11.288 -1.249 1.00 90.12 187 PRO A N 1
ATOM 1411 C CA . PRO A 1 187 ? 13.757 10.205 -2.050 1.00 90.12 187 PRO A CA 1
ATOM 1412 C C . PRO A 1 187 ? 13.990 8.801 -1.477 1.00 90.12 187 PRO A C 1
ATOM 1414 O O . PRO A 1 187 ? 13.126 7.941 -1.587 1.00 90.12 187 PRO A O 1
ATOM 1417 N N . THR A 1 188 ? 15.120 8.591 -0.799 1.00 91.00 188 THR A N 1
ATOM 1418 C CA . THR A 1 188 ? 15.529 7.315 -0.190 1.00 91.00 188 THR A CA 1
ATOM 1419 C C . THR A 1 188 ? 15.399 7.307 1.338 1.00 91.00 188 THR A C 1
ATOM 1421 O O . THR A 1 188 ? 16.138 6.590 2.012 1.00 91.00 188 THR A O 1
ATOM 1424 N N . ALA A 1 189 ? 14.568 8.178 1.916 1.00 93.88 189 ALA A N 1
ATOM 1425 C CA . ALA A 1 189 ? 14.426 8.271 3.364 1.00 93.88 189 ALA A CA 1
ATOM 1426 C C . ALA A 1 189 ? 13.865 6.972 3.964 1.00 93.88 189 ALA A C 1
ATOM 1428 O O . ALA A 1 189 ? 12.959 6.354 3.406 1.00 93.88 189 ALA A O 1
ATOM 1429 N N . ASN A 1 190 ? 14.375 6.597 5.139 1.00 94.94 190 ASN A N 1
ATOM 1430 C CA . ASN A 1 190 ? 13.765 5.546 5.945 1.00 94.94 190 ASN A CA 1
ATOM 1431 C C . ASN A 1 190 ? 12.487 6.090 6.581 1.00 94.94 190 ASN A C 1
ATOM 1433 O O . ASN A 1 190 ? 12.522 7.109 7.271 1.00 94.94 190 ASN A O 1
ATOM 1437 N N . ILE A 1 191 ? 11.382 5.391 6.358 1.00 96.75 191 ILE A N 1
ATOM 1438 C CA . ILE A 1 191 ? 10.053 5.836 6.764 1.00 96.75 191 ILE A CA 1
ATOM 1439 C C . ILE A 1 191 ? 9.710 5.316 8.153 1.00 96.75 191 ILE A C 1
ATOM 1441 O O . ILE A 1 191 ? 9.869 4.129 8.444 1.00 96.75 191 ILE A O 1
ATOM 1445 N N . THR A 1 192 ? 9.234 6.215 9.012 1.00 97.62 192 THR A N 1
ATOM 1446 C CA . THR A 1 192 ? 8.658 5.870 10.313 1.00 97.62 192 THR A CA 1
ATOM 1447 C C . THR A 1 192 ? 7.135 5.843 10.233 1.00 97.62 192 THR A C 1
ATOM 1449 O O . THR A 1 192 ? 6.530 6.468 9.361 1.00 97.62 192 THR A O 1
ATOM 1452 N N . MET A 1 193 ? 6.493 5.166 11.188 1.00 97.50 193 MET A N 1
ATOM 1453 C CA . MET A 1 193 ? 5.030 5.163 11.278 1.00 97.50 193 MET A CA 1
ATOM 1454 C C . MET A 1 193 ? 4.458 6.581 11.473 1.00 97.50 193 MET A C 1
ATOM 1456 O O . MET A 1 193 ? 3.388 6.877 10.952 1.00 97.50 193 MET A O 1
ATOM 1460 N N . ASP A 1 194 ? 5.186 7.484 12.143 1.00 97.88 194 ASP A N 1
ATOM 1461 C CA . ASP A 1 194 ? 4.775 8.887 12.310 1.00 97.88 194 ASP A CA 1
ATOM 1462 C C . ASP A 1 194 ? 4.719 9.638 10.972 1.00 97.88 194 ASP A C 1
ATOM 1464 O O . ASP A 1 194 ? 3.831 10.466 10.762 1.00 97.88 194 ASP A O 1
ATOM 1468 N N . ASN A 1 195 ? 5.632 9.342 10.037 1.00 97.62 195 ASN A N 1
ATOM 1469 C CA . ASN A 1 195 ? 5.553 9.901 8.685 1.00 97.62 195 ASN A CA 1
ATOM 1470 C C . ASN A 1 195 ? 4.267 9.438 7.988 1.00 97.62 195 ASN A C 1
ATOM 1472 O O . ASN A 1 195 ? 3.540 10.255 7.422 1.00 97.62 195 ASN A O 1
ATOM 1476 N N . SER A 1 196 ? 3.963 8.145 8.088 1.00 97.75 196 SER A N 1
ATOM 1477 C CA . SER A 1 196 ? 2.780 7.539 7.477 1.00 97.75 196 SER A CA 1
ATOM 1478 C C . SER A 1 196 ? 1.474 8.060 8.081 1.00 97.75 196 SER A C 1
ATOM 1480 O O . SER A 1 196 ? 0.543 8.345 7.327 1.00 97.75 196 SER A O 1
ATOM 1482 N N . PHE A 1 197 ? 1.418 8.264 9.404 1.00 97.81 197 PHE A N 1
ATOM 1483 C CA . PHE A 1 197 ? 0.303 8.939 10.079 1.00 97.81 197 PHE A CA 1
ATOM 1484 C C . PHE A 1 197 ? 0.141 10.382 9.609 1.00 97.81 197 PHE A C 1
ATOM 1486 O O . PHE A 1 197 ? -0.967 10.775 9.265 1.00 97.81 197 PHE A O 1
ATOM 1493 N N . SER A 1 198 ? 1.231 11.150 9.523 1.00 96.19 198 SER A N 1
ATOM 1494 C CA . SER A 1 198 ? 1.176 12.545 9.069 1.00 96.19 198 SER A CA 1
ATOM 1495 C C . SER A 1 198 ? 0.555 12.671 7.676 1.00 96.19 198 SER A C 1
ATOM 1497 O O . SER A 1 198 ? -0.337 13.496 7.468 1.00 96.19 198 SER A O 1
ATOM 1499 N N . LEU A 1 199 ? 0.971 11.827 6.724 1.00 95.12 199 LEU A N 1
ATOM 1500 C CA . LEU A 1 199 ? 0.376 11.828 5.387 1.00 95.12 199 LEU A CA 1
ATOM 1501 C C . LEU A 1 199 ? -1.072 11.312 5.402 1.00 95.12 199 LEU A C 1
ATOM 1503 O O . LEU A 1 199 ? -1.933 11.878 4.729 1.00 95.12 199 LEU A O 1
ATOM 1507 N N . ALA A 1 200 ? -1.364 10.273 6.190 1.00 96.94 200 ALA A N 1
ATOM 1508 C CA . ALA A 1 200 ? -2.714 9.731 6.310 1.00 96.94 200 ALA A CA 1
ATOM 1509 C C . ALA A 1 200 ? -3.704 10.745 6.905 1.00 96.94 200 ALA A C 1
ATOM 1511 O O . ALA A 1 200 ? -4.822 10.854 6.409 1.00 96.94 200 ALA A O 1
ATOM 1512 N N . ASP A 1 201 ? -3.300 11.529 7.904 1.00 96.25 201 ASP A N 1
ATOM 1513 C CA . ASP A 1 201 ? -4.129 12.566 8.527 1.00 96.25 201 ASP A CA 1
ATOM 1514 C C . ASP A 1 201 ? -4.400 13.734 7.566 1.00 96.25 201 ASP A C 1
ATOM 1516 O O . ASP A 1 201 ? -5.525 14.250 7.500 1.00 96.25 201 ASP A O 1
ATOM 1520 N N . GLN A 1 202 ? -3.393 14.123 6.772 1.00 93.69 202 GLN A N 1
ATOM 1521 C CA . GLN A 1 202 ? -3.553 15.113 5.704 1.00 93.69 202 GLN A CA 1
ATOM 1522 C C . GLN A 1 202 ? -4.576 14.634 4.667 1.00 93.69 202 GLN A C 1
ATOM 1524 O O . GLN A 1 202 ? -5.530 15.355 4.364 1.00 93.69 202 GLN A O 1
ATOM 1529 N N . LEU A 1 203 ? -4.440 13.394 4.184 1.00 93.38 203 LEU A N 1
ATOM 1530 C CA . LEU A 1 203 ? -5.371 12.807 3.219 1.00 93.38 203 LEU A CA 1
ATOM 1531 C C . LEU A 1 203 ? -6.766 12.598 3.815 1.00 93.38 203 LEU A C 1
ATOM 1533 O O . LEU A 1 203 ? -7.754 12.937 3.170 1.00 93.38 203 LEU A O 1
ATOM 1537 N N . HIS A 1 204 ? -6.880 12.124 5.057 1.00 95.00 204 HIS A N 1
ATOM 1538 C CA . HIS A 1 204 ? -8.162 12.007 5.754 1.00 95.00 204 HIS A CA 1
ATOM 1539 C C . HIS A 1 204 ? -8.892 13.354 5.788 1.00 95.00 204 HIS A C 1
ATOM 1541 O O . HIS A 1 204 ? -10.078 13.436 5.463 1.00 95.00 204 HIS A O 1
ATOM 1547 N N . THR A 1 205 ? -8.177 14.425 6.138 1.00 95.56 205 THR A N 1
ATOM 1548 C CA . THR A 1 205 ? -8.729 15.784 6.185 1.00 95.56 205 THR A CA 1
ATOM 1549 C C . THR A 1 205 ? -9.150 16.265 4.797 1.00 95.56 205 THR A C 1
ATOM 1551 O O . THR A 1 205 ? -10.254 16.801 4.642 1.00 95.56 205 THR A O 1
ATOM 1554 N N . ALA A 1 206 ? -8.312 16.029 3.782 1.00 90.94 206 ALA A N 1
ATOM 1555 C CA . ALA A 1 206 ? -8.591 16.376 2.393 1.00 90.94 206 ALA A CA 1
ATOM 1556 C C . ALA A 1 206 ? -9.839 15.652 1.853 1.00 90.94 206 ALA A C 1
ATOM 1558 O O . ALA A 1 206 ? -10.687 16.284 1.227 1.00 90.94 206 ALA A O 1
ATOM 1559 N N . ILE A 1 207 ? -10.008 14.366 2.179 1.00 91.81 207 ILE A N 1
ATOM 1560 C CA . ILE A 1 207 ? -11.163 13.536 1.800 1.00 91.81 207 ILE A CA 1
ATOM 1561 C C . ILE A 1 207 ? -12.433 13.971 2.536 1.00 91.81 207 ILE A C 1
ATOM 1563 O O . ILE A 1 207 ? -13.490 14.140 1.932 1.00 91.81 207 ILE A O 1
ATOM 1567 N N . LYS A 1 208 ? -12.360 14.152 3.857 1.00 93.75 208 LYS A N 1
ATOM 1568 C CA . LYS A 1 208 ? -13.547 14.392 4.690 1.00 93.75 208 LYS A CA 1
ATOM 1569 C C . LYS A 1 208 ? -14.091 15.812 4.553 1.00 93.75 208 LYS A C 1
ATOM 1571 O O . LYS A 1 208 ? -15.305 16.032 4.608 1.00 93.75 208 LYS A O 1
ATOM 1576 N N . SER A 1 209 ? -13.197 16.786 4.425 1.00 94.69 209 SER A N 1
ATOM 1577 C CA . SER A 1 209 ? -13.544 18.207 4.519 1.00 94.69 209 SER A CA 1
ATOM 1578 C C . SER A 1 209 ? -12.807 19.123 3.547 1.00 94.69 209 SER A C 1
ATOM 1580 O O . SER A 1 209 ? -13.206 20.280 3.438 1.00 94.69 209 SER A O 1
ATOM 1582 N N . GLY A 1 210 ? -11.763 18.643 2.872 1.00 92.62 210 GLY A N 1
ATOM 1583 C CA . GLY A 1 210 ? -10.905 19.457 2.014 1.00 92.62 210 GLY A CA 1
ATOM 1584 C C . GLY A 1 210 ? -11.174 19.278 0.521 1.00 92.62 210 GLY A C 1
ATOM 1585 O O . GLY A 1 210 ? -12.317 19.094 0.098 1.00 92.62 210 GLY A O 1
ATOM 1586 N N . GLU A 1 211 ? -10.101 19.364 -0.267 1.00 89.06 211 GLU A N 1
ATOM 1587 C CA . GLU A 1 211 ? -10.141 19.421 -1.735 1.00 89.06 211 GLU A CA 1
ATOM 1588 C C . GLU A 1 211 ? -10.826 18.211 -2.380 1.00 89.06 211 GLU A C 1
ATOM 1590 O O . GLU A 1 211 ? -11.550 18.368 -3.358 1.00 89.06 211 GLU A O 1
ATOM 1595 N N . TYR A 1 212 ? -10.691 17.027 -1.782 1.00 87.50 212 TYR A N 1
ATOM 1596 C CA . TYR A 1 212 ? -11.239 15.791 -2.331 1.00 87.50 212 TYR A CA 1
ATOM 1597 C C . TYR A 1 212 ? -12.692 15.532 -1.941 1.00 87.50 212 TYR A C 1
ATOM 1599 O O . TYR A 1 212 ? -13.319 14.626 -2.489 1.00 87.50 212 TYR A O 1
ATOM 1607 N N . LYS A 1 213 ? -13.268 16.321 -1.025 1.00 90.50 213 LYS A N 1
ATOM 1608 C CA . LYS A 1 213 ? -14.627 16.099 -0.511 1.00 90.50 213 LYS A CA 1
ATOM 1609 C C . LYS A 1 213 ? -15.674 16.000 -1.622 1.00 90.50 213 LYS A C 1
ATOM 1611 O O . LYS A 1 213 ? -16.581 15.176 -1.535 1.00 90.50 213 LYS A O 1
ATOM 1616 N N . GLN A 1 214 ? -15.555 16.836 -2.654 1.00 88.19 214 GLN A N 1
ATOM 1617 C CA . GLN A 1 214 ? -16.501 16.852 -3.775 1.00 88.19 214 GLN A CA 1
ATOM 1618 C C . GLN A 1 214 ? -16.285 15.689 -4.751 1.00 88.19 214 GLN A C 1
ATOM 1620 O O . GLN A 1 214 ? -17.205 15.322 -5.474 1.00 88.19 214 GLN A O 1
ATOM 1625 N N . ASN A 1 215 ? -15.096 15.081 -4.751 1.00 83.12 215 ASN A N 1
ATOM 1626 C CA . ASN A 1 215 ? -14.757 13.947 -5.605 1.00 83.12 215 ASN A CA 1
ATOM 1627 C C . ASN A 1 215 ? -15.191 12.607 -5.003 1.00 83.12 215 ASN A C 1
ATOM 1629 O O . ASN A 1 215 ? -15.398 11.656 -5.756 1.00 83.12 215 ASN A O 1
ATOM 1633 N N . VAL A 1 216 ? -15.384 12.519 -3.680 1.00 82.81 216 VAL A N 1
ATOM 1634 C CA . VAL A 1 216 ? -15.734 11.260 -2.994 1.00 82.81 216 VAL A CA 1
ATOM 1635 C C . VAL A 1 216 ? -16.936 10.565 -3.636 1.00 82.81 216 VAL A C 1
ATOM 1637 O O . VAL A 1 216 ? -16.915 9.354 -3.819 1.00 82.81 216 VAL A O 1
ATOM 1640 N N . THR A 1 217 ? -17.971 11.303 -4.039 1.00 79.50 217 THR A N 1
ATOM 1641 C CA . THR A 1 217 ? -19.155 10.713 -4.688 1.00 79.50 217 THR A CA 1
ATOM 1642 C C . THR A 1 217 ? -18.837 10.056 -6.029 1.00 79.50 217 THR A C 1
ATOM 1644 O O . THR A 1 217 ? -19.433 9.030 -6.343 1.00 79.50 217 THR A O 1
ATOM 1647 N N . SER A 1 218 ? -17.884 10.601 -6.792 1.00 76.00 218 SER A N 1
ATOM 1648 C CA . SER A 1 218 ? -17.410 9.990 -8.040 1.00 76.00 218 SER A CA 1
ATOM 1649 C C . SER A 1 218 ? -16.546 8.752 -7.794 1.00 76.00 218 SER A C 1
ATOM 1651 O O . SER A 1 218 ? -16.593 7.813 -8.575 1.00 76.00 218 SER A O 1
ATOM 1653 N N . TRP A 1 219 ? -15.803 8.712 -6.684 1.00 73.38 219 TRP A N 1
ATOM 1654 C CA . TRP A 1 219 ? -14.945 7.576 -6.335 1.00 73.38 219 TRP A CA 1
ATOM 1655 C C . TRP A 1 219 ? -15.708 6.389 -5.759 1.00 73.38 219 TRP A C 1
ATOM 1657 O O . TRP A 1 219 ? -15.266 5.252 -5.888 1.00 73.38 219 TRP A O 1
ATOM 1667 N N . VAL A 1 220 ? -16.815 6.669 -5.067 1.00 67.12 220 VAL A N 1
ATOM 1668 C CA . VAL A 1 220 ? -17.691 5.673 -4.439 1.00 67.12 220 VAL A CA 1
ATOM 1669 C C . VAL A 1 220 ? -18.926 5.452 -5.314 1.00 67.12 220 VAL A C 1
ATOM 1671 O O . VAL A 1 220 ? -20.010 5.170 -4.799 1.00 67.12 220 VAL A O 1
ATOM 1674 N N . HIS A 1 221 ? -18.793 5.592 -6.641 1.00 57.84 221 HIS A N 1
ATOM 1675 C CA . HIS A 1 221 ? -19.877 5.224 -7.541 1.00 57.84 221 HIS A CA 1
ATOM 1676 C C . HIS A 1 221 ? -20.277 3.786 -7.189 1.00 57.84 221 HIS A C 1
ATOM 1678 O O . HIS A 1 221 ? -19.401 2.919 -7.120 1.00 57.84 221 HIS A O 1
ATOM 1684 N N . PRO A 1 222 ? -21.556 3.505 -6.863 1.00 47.75 222 PRO A N 1
ATOM 1685 C CA . PRO A 1 222 ? -21.953 2.151 -6.546 1.00 47.75 222 PRO A CA 1
ATOM 1686 C C . PRO A 1 222 ? -21.584 1.292 -7.744 1.00 47.75 222 PRO A C 1
ATOM 1688 O O . PRO A 1 222 ? -22.138 1.471 -8.833 1.00 47.75 222 PRO A O 1
ATOM 1691 N N . TRP A 1 223 ? -20.629 0.390 -7.527 1.00 47.72 223 TRP A N 1
ATOM 1692 C CA . TRP A 1 223 ? -20.293 -0.690 -8.433 1.00 47.72 223 TRP A CA 1
ATOM 1693 C C . TRP A 1 223 ? -21.516 -1.601 -8.493 1.00 47.72 223 TRP A C 1
ATOM 1695 O O . TRP A 1 223 ? -21.598 -2.641 -7.841 1.00 47.72 223 TRP A O 1
ATOM 1705 N N . HIS A 1 224 ? -22.541 -1.165 -9.224 1.00 39.41 224 HIS A N 1
ATOM 1706 C CA . HIS A 1 224 ? -23.695 -1.967 -9.575 1.00 39.41 224 HIS A CA 1
ATOM 1707 C C . HIS A 1 224 ? -23.236 -2.976 -10.619 1.00 39.41 224 HIS A C 1
ATOM 1709 O O . HIS A 1 224 ? -23.660 -2.932 -11.775 1.00 39.41 224 HIS A O 1
ATOM 1715 N N . ILE A 1 225 ? -22.375 -3.909 -10.212 1.00 41.97 225 ILE A N 1
ATOM 1716 C CA . ILE A 1 225 ? -22.118 -5.101 -10.999 1.00 41.97 225 ILE A CA 1
ATOM 1717 C C . ILE A 1 225 ? -23.390 -5.927 -10.879 1.00 41.97 225 ILE A C 1
ATOM 1719 O O . ILE A 1 225 ? -23.554 -6.779 -10.008 1.00 41.97 225 ILE A O 1
ATOM 1723 N N . LYS A 1 226 ? -24.360 -5.614 -11.747 1.00 34.72 226 LYS A N 1
ATOM 1724 C CA . LYS A 1 226 ? -25.388 -6.576 -12.115 1.00 34.72 226 LYS A CA 1
ATOM 1725 C C . LYS A 1 226 ? -24.598 -7.795 -12.553 1.00 34.72 226 LYS A C 1
ATOM 1727 O O . LYS A 1 226 ? -23.908 -7.709 -13.565 1.00 34.72 226 LYS A O 1
ATOM 1732 N N . ALA A 1 227 ? -24.688 -8.878 -11.789 1.00 35.12 227 ALA A N 1
ATOM 1733 C CA . ALA A 1 227 ? -24.227 -10.196 -12.186 1.00 35.12 227 ALA A CA 1
ATOM 1734 C C . ALA A 1 227 ? -24.937 -10.574 -13.496 1.00 35.12 227 ALA A C 1
ATOM 1736 O O . ALA A 1 227 ? -25.964 -11.250 -13.508 1.00 35.12 227 ALA A O 1
ATOM 1737 N N . ARG A 1 228 ? -24.454 -10.055 -14.624 1.00 33.81 228 ARG A N 1
ATOM 1738 C CA . ARG A 1 228 ? -24.801 -10.549 -15.942 1.00 33.81 228 ARG A CA 1
ATOM 1739 C C . ARG A 1 228 ? -23.854 -11.704 -16.164 1.00 33.81 228 ARG A C 1
ATOM 1741 O O . ARG A 1 228 ? -22.733 -11.526 -16.603 1.00 33.81 228 ARG A O 1
ATOM 1748 N N . ASN A 1 229 ? -24.346 -12.862 -15.753 1.00 35.72 229 ASN A N 1
ATOM 1749 C CA . ASN A 1 229 ? -23.853 -14.178 -16.107 1.00 35.72 229 ASN A CA 1
ATOM 1750 C C . ASN A 1 229 ? -23.627 -14.241 -17.633 1.00 35.72 229 ASN A C 1
ATOM 1752 O O . ASN A 1 229 ? -24.579 -14.008 -18.387 1.00 35.72 229 ASN A O 1
ATOM 1756 N N . PRO A 1 230 ? -22.421 -14.619 -18.079 1.00 39.16 230 PRO A N 1
ATOM 1757 C CA . PRO A 1 230 ? -22.369 -15.702 -19.037 1.00 39.16 230 PRO A CA 1
ATOM 1758 C C . PRO A 1 230 ? -21.378 -16.752 -18.532 1.00 39.16 230 PRO A C 1
ATOM 1760 O O . PRO A 1 230 ? -20.196 -16.725 -18.837 1.00 39.16 230 PRO A O 1
ATOM 1763 N N . TYR A 1 231 ? -21.946 -17.708 -17.807 1.00 36.28 231 TYR A N 1
ATOM 1764 C CA . TYR A 1 231 ? -21.412 -18.973 -17.316 1.00 36.28 231 TYR A CA 1
ATOM 1765 C C . TYR A 1 231 ? -20.720 -18.967 -15.939 1.00 36.28 231 TYR A C 1
ATOM 1767 O O . TYR A 1 231 ? -19.506 -18.942 -15.808 1.00 36.28 231 TYR A O 1
ATOM 1775 N N . SER A 1 232 ? -21.564 -19.219 -14.930 1.00 35.44 232 SER A N 1
ATOM 1776 C CA . SER A 1 232 ? -21.284 -19.778 -13.594 1.00 35.44 232 SER A CA 1
ATOM 1777 C C . SER A 1 232 ? -20.807 -18.807 -12.505 1.00 35.44 232 SER A C 1
ATOM 1779 O O . SER A 1 232 ? -20.235 -17.757 -12.752 1.00 35.44 232 SER A O 1
ATOM 1781 N N . ALA A 1 233 ? -21.201 -19.117 -11.270 1.00 38.75 233 ALA A N 1
ATOM 1782 C CA . ALA A 1 233 ? -21.316 -18.204 -10.134 1.00 38.75 233 ALA A CA 1
ATOM 1783 C C . ALA A 1 233 ? -19.998 -17.955 -9.371 1.00 38.75 233 ALA A C 1
ATOM 1785 O O . ALA A 1 233 ? -20.013 -17.731 -8.163 1.00 38.75 233 ALA A O 1
ATOM 1786 N N . GLU A 1 234 ? -18.869 -17.958 -10.069 1.00 43.62 234 GLU A N 1
ATOM 1787 C CA . GLU A 1 234 ? -17.533 -17.748 -9.512 1.00 43.62 234 GLU A CA 1
ATOM 1788 C C . GLU A 1 234 ? -16.851 -16.636 -10.319 1.00 43.62 234 GLU A C 1
ATOM 1790 O O . GLU A 1 234 ? -16.222 -16.956 -11.312 1.00 43.62 234 GLU A O 1
ATOM 1795 N N . ASN A 1 235 ? -17.076 -15.349 -9.976 1.00 50.06 235 ASN A N 1
ATOM 1796 C CA . ASN A 1 235 ? -16.177 -14.199 -10.284 1.00 50.06 235 ASN A CA 1
ATOM 1797 C C . ASN A 1 235 ? -16.764 -12.784 -10.095 1.00 50.06 235 ASN A C 1
ATOM 1799 O O . ASN A 1 235 ? -16.323 -11.819 -10.719 1.00 50.06 235 ASN A O 1
ATOM 1803 N N . THR A 1 236 ? -17.709 -12.564 -9.175 1.00 60.28 236 THR A N 1
ATOM 1804 C CA . THR A 1 236 ? -18.168 -11.181 -8.924 1.00 60.28 236 THR A CA 1
ATOM 1805 C C . THR A 1 236 ? -17.067 -10.288 -8.347 1.00 60.28 236 THR A C 1
ATOM 1807 O O . THR A 1 236 ? -17.021 -9.107 -8.666 1.00 60.28 236 THR A O 1
ATOM 1810 N N . THR A 1 237 ? -16.171 -10.823 -7.514 1.0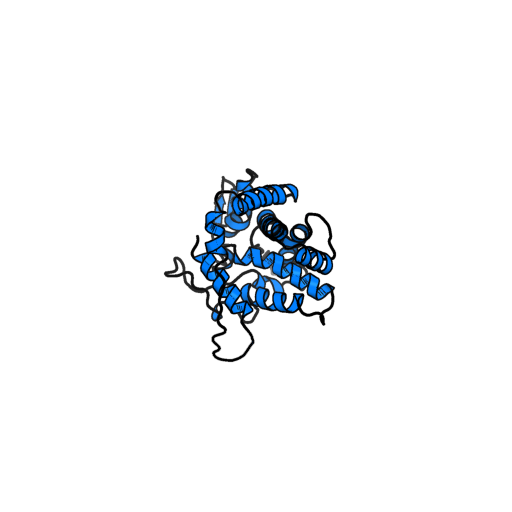0 60.28 237 THR A N 1
ATOM 1811 C CA . THR A 1 237 ? -15.126 -10.020 -6.853 1.00 60.28 237 THR A CA 1
ATOM 1812 C C . THR A 1 237 ? -13.981 -9.663 -7.797 1.00 60.28 237 THR A C 1
ATOM 1814 O O . THR A 1 237 ? -13.481 -8.545 -7.733 1.00 60.28 237 THR A O 1
ATOM 1817 N N . GLU A 1 238 ? -13.604 -10.569 -8.701 1.00 63.00 238 GLU A N 1
ATOM 1818 C CA . GLU A 1 238 ? -12.578 -10.300 -9.713 1.00 63.00 238 GLU A CA 1
ATOM 1819 C C . GLU A 1 238 ? -13.068 -9.268 -10.734 1.00 63.00 238 GLU A C 1
ATOM 1821 O O . GLU A 1 238 ? -12.350 -8.316 -11.029 1.00 63.00 238 GLU A O 1
ATOM 1826 N N . ALA A 1 239 ? -14.329 -9.355 -11.173 1.00 64.38 239 ALA A N 1
ATOM 1827 C CA . ALA A 1 239 ? -14.933 -8.333 -12.027 1.00 64.38 239 ALA A CA 1
ATOM 1828 C C . ALA A 1 239 ? -14.977 -6.948 -11.344 1.00 64.38 239 ALA A C 1
ATOM 1830 O O . ALA A 1 239 ? -14.694 -5.933 -11.983 1.00 64.38 239 ALA A O 1
ATOM 1831 N N . ILE A 1 240 ? -15.282 -6.886 -10.037 1.00 64.50 240 ILE A N 1
ATOM 1832 C CA . ILE A 1 240 ? -15.219 -5.633 -9.259 1.00 64.50 240 ILE A CA 1
ATOM 1833 C C . ILE A 1 240 ? -13.786 -5.100 -9.208 1.00 64.50 240 ILE A C 1
ATOM 1835 O O . ILE A 1 240 ? -13.580 -3.920 -9.475 1.00 64.50 240 ILE A O 1
ATOM 1839 N N . ALA A 1 241 ? -12.805 -5.951 -8.896 1.00 61.94 241 ALA A N 1
ATOM 1840 C CA . ALA A 1 241 ? -11.398 -5.558 -8.853 1.00 61.94 241 ALA A CA 1
ATOM 1841 C C . ALA A 1 241 ? -10.903 -5.066 -10.224 1.00 61.94 241 ALA A C 1
ATOM 1843 O O . ALA A 1 241 ? -10.223 -4.048 -10.294 1.00 61.94 241 ALA A O 1
ATOM 1844 N N . THR A 1 242 ? -11.305 -5.733 -11.308 1.00 65.50 242 THR A N 1
ATOM 1845 C CA . THR A 1 242 ? -10.978 -5.342 -12.688 1.00 65.50 242 THR A CA 1
ATOM 1846 C C . THR A 1 242 ? -11.539 -3.961 -13.006 1.00 65.50 242 THR A C 1
ATOM 1848 O O . THR A 1 242 ? -10.809 -3.087 -13.465 1.00 65.50 242 THR A O 1
ATOM 1851 N N . THR A 1 243 ? -12.824 -3.734 -12.712 1.00 66.94 243 THR A N 1
ATOM 1852 C CA . THR A 1 243 ? -13.459 -2.436 -12.989 1.00 66.94 243 THR A CA 1
ATOM 1853 C C . THR A 1 243 ? -12.832 -1.325 -12.134 1.00 66.94 243 THR A C 1
ATOM 1855 O O . THR A 1 243 ? -12.578 -0.230 -12.629 1.00 66.94 243 THR A O 1
ATOM 1858 N N . PHE A 1 244 ? -12.506 -1.622 -10.870 1.00 66.62 244 PHE A N 1
ATOM 1859 C CA . PHE A 1 244 ? -11.779 -0.706 -9.990 1.00 66.62 244 PHE A CA 1
ATOM 1860 C C . PHE A 1 244 ? -10.407 -0.325 -10.555 1.00 66.62 244 PHE A C 1
ATOM 1862 O O . PHE A 1 244 ? -10.073 0.859 -10.579 1.00 66.62 244 PHE A O 1
ATOM 1869 N N . ALA A 1 245 ? -9.631 -1.303 -11.029 1.00 61.81 245 ALA A N 1
ATOM 1870 C CA . ALA A 1 245 ? -8.327 -1.052 -11.630 1.00 61.81 245 ALA A CA 1
ATOM 1871 C C . ALA A 1 245 ? -8.446 -0.181 -12.892 1.00 61.81 245 ALA A C 1
ATOM 1873 O O . ALA A 1 245 ? -7.760 0.831 -12.997 1.00 61.81 245 ALA A O 1
ATOM 1874 N N . GLN A 1 246 ? -9.383 -0.500 -13.793 1.00 66.94 246 GLN A N 1
ATOM 1875 C CA . GLN A 1 246 ? -9.632 0.263 -15.026 1.00 66.94 246 GLN A CA 1
ATOM 1876 C C . GLN A 1 246 ? -9.988 1.737 -14.771 1.00 66.94 246 GLN A C 1
ATOM 1878 O O . GLN A 1 246 ? -9.525 2.626 -15.478 1.00 66.94 246 GLN A O 1
ATOM 1883 N N . GLU A 1 247 ? -10.813 2.037 -13.763 1.00 64.62 247 GLU A N 1
ATOM 1884 C CA . GLU A 1 247 ? -11.138 3.435 -13.447 1.00 64.62 247 GLU A CA 1
ATOM 1885 C C . GLU A 1 247 ? -9.934 4.210 -12.903 1.00 64.62 247 GLU A C 1
ATOM 1887 O O . GLU A 1 247 ? -9.874 5.432 -13.032 1.00 64.62 247 GLU A O 1
ATOM 1892 N N . ARG A 1 248 ? -8.975 3.530 -12.267 1.00 61.97 248 ARG A N 1
ATOM 1893 C CA . ARG A 1 248 ? -7.784 4.169 -11.696 1.00 61.97 248 ARG A CA 1
ATOM 1894 C C . ARG A 1 248 ? -6.678 4.364 -12.723 1.00 61.97 248 ARG A C 1
ATOM 1896 O O . ARG A 1 248 ? -5.988 5.374 -12.633 1.00 61.97 248 ARG A O 1
ATOM 1903 N N . THR A 1 249 ? -6.575 3.499 -13.729 1.00 55.88 249 THR A N 1
ATOM 1904 C CA . THR A 1 249 ? -5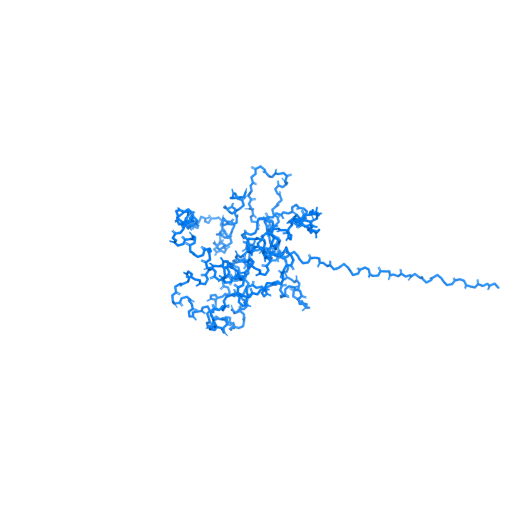.653 3.699 -14.858 1.00 55.88 249 THR A CA 1
ATOM 1905 C C . THR A 1 249 ? -6.071 4.851 -15.778 1.00 55.88 249 THR A C 1
ATOM 1907 O O . THR A 1 249 ? -5.221 5.428 -16.445 1.00 55.88 249 THR A O 1
ATOM 1910 N N . GLN A 1 250 ? -7.353 5.238 -15.795 1.00 49.62 250 GLN A N 1
ATOM 1911 C CA . GLN A 1 250 ? -7.858 6.378 -16.582 1.00 49.62 250 GLN A CA 1
ATOM 1912 C C . GLN A 1 250 ? -7.698 7.750 -15.902 1.00 49.62 250 GLN A C 1
ATOM 1914 O O . GLN A 1 250 ? -7.964 8.776 -16.527 1.00 49.62 250 GLN A O 1
ATOM 1919 N N . LEU A 1 251 ? -7.326 7.788 -14.618 1.00 41.56 251 LEU A N 1
ATOM 1920 C CA . LEU A 1 251 ? -7.237 9.019 -13.818 1.00 41.56 251 LEU A CA 1
ATOM 1921 C C . LEU A 1 251 ? -5.811 9.593 -13.719 1.00 41.56 251 LEU A C 1
ATOM 1923 O O . LEU A 1 251 ? -5.603 10.541 -12.957 1.00 41.56 251 LEU A O 1
ATOM 1927 N N . VAL A 1 252 ? -4.853 9.029 -14.463 1.00 35.44 252 VAL A N 1
ATOM 1928 C CA . VAL A 1 252 ? -3.429 9.410 -14.463 1.00 35.44 252 VAL A CA 1
ATOM 1929 C C . VAL A 1 252 ? -3.064 10.138 -15.748 1.00 35.44 252 VAL A C 1
ATOM 1931 O O . VAL A 1 252 ? -3.489 9.674 -16.827 1.00 35.44 252 VAL A O 1
#

Secondary structure (DSSP, 8-state):
---------------------SS-HHHHHHHHHHHHHH--HHHHHHHHHHHT--STTTTGGGTTHHHHHHTSTT-GGGGGGG-------SSPSS-PPPGGGS-TT--HHHHHHHHHHHHH-TTS-HHHHHHHHHHHHHHHHHTTSGGGS-TTHHHHTT-EEEETTEEEEHHHIIIIIHHHHHTT--TTPPPPHHHHHHHHHHHHHHHHTSTTTTTHHHHT---------SS-SS-HHHHHHHHHHHHHHTT-

Sequence (252 aa):
MKSSIITAFASTSLFAVSGVQAWGVLGHQTVALVAQSFLLPTTIKKVQSVLNDTSSSYMGNVATWADQFRSQPGQGWSAGLHYIDPLDGPPPESCVIHEMDCPAGGCVLSALANYTARVQDTKLDVADRAQAMKFIIHFMGDIAQPLHTEEWGQGVNNLTVFFKGYKTNMHAAWDTSIPNSMLSLAPTANITMDNSFSLADQLHTAIKSGEYKQNVTSWVHPWHIKARNPYSAENTTEAIATTFAQERTQLV

Radius of gyration: 20.69 Å; Cα contacts (8 Å, |Δi|>4): 314; chains: 1; bounding box: 81×51×46 Å

pLDDT: mean 82.05, std 20.21, range [29.78, 98.69]

Organism: Serendipita indica (strain DSM 11827) (NCBI:txid1109443)

=== Feature glossary ===
Annotated list of the representations used here:

Nearest PDB structures. The Foldseek neighbor list gives the closest experimentally determined structures in the PDB, ranked by structural alignment. TM-score near 1 means near-identical fold; near 0.3 means only rough topology match. This is how one finds what a novel AlphaFold prediction most resembles in the solved-structure universe.

Foldseek 3Di. Foldseek's 3Di representation compresses ba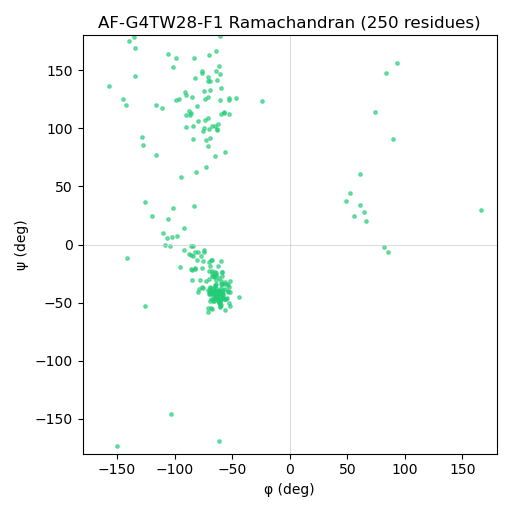ckbone geometry into a per-residue letter drawn from a learned twenty-state alphabet. It captures the tertiary interaction pattern around each residue — which residues are packed against it in space, regardless of where they are in sequence.

Radius of gyration, Cα contacts, bounding box. Radius of gyration (Rg) is the root-mean-square distance of Cα atoms from their centroid — a single number for overall size and compactness. A globular domain of N residues has Rg ≈ 2.2·N^0.38 Å; an extended or disordered chain has a much larger Rg. The Cα contact count is the number of residue pairs whose Cα atoms are within 8 Å and are more than four positions apart in sequence — a standard proxy for tertiary packing density. The bounding box is the smallest axis-aligned box enclosing all Cα atoms.

InterPro / GO / CATH / organism. The annotation block draws on four external resources. InterPro: which protein families and domains the sequence belongs to. GO: standardized terms for what the protein does, what process it participates in, and where in the cell it acts. CATH: which structural fold it has in the CATH hierarchy. Organism: the species of origin.

mmCIF coordinates. The mmCIF block holds the 3D Cartesian coordinates of each backbone atom (N, Cα, C, O) in ångströms. mmCIF is the PDB's canonical archive format — a tagged-loop text representation of the atomic model.

pLDDT. pLDDT is the predicted lDDT-Cα score: AlphaFold's confidence that the local environment of each residue (all inter-atomic distances within 15 Å) is correctly placed. It is a per-residue number between 0 and 100, with higher meaning more reliable.

Backbone torsions (φ/ψ). φ (phi) and ψ (psi) are the two rotatable backbone dihedrals per residue: φ is the C(i-1)–N–Cα–C torsion, ψ is the N–Cα–C–N(i+1) torsion, both in degrees on (−180°, 180°]. α-helical residues cluster near (−60°, −45°); β-strand residues near (−120°, +130°). A Ramachandran plot is simply a scatter of (φ, ψ) for every residue.

B-factor. For experimental (PDB) structures, the B-factor (temperature factor) quantifies the positional spread of each atom in the crystal — a combination of thermal vibration and static disorder — in units of Å². High B-factors mark flexible loops or poorly resolved regions; low B-factors mark the rigid, well-ordered core.

Secondary structure (3-state, P-SEA). SS3 is a coarse helix/strand/coil call (letters a/b/c) made by the P-SEA algorithm from inter-Cα distances and dihedrals. It is less detailed than DSSP but needs only Cα positions.

Predicted aligned error. Predicted aligned error is AlphaFold's pairwise confidence. Unlike pLDDT (per-residue), PAE is per-residue-pair and captures whether two parts of the structure are correctly placed relative to each other. Units are ångströms of expected positional error.

Solvent-accessible surface area. Solvent-accessible surface area (SASA) is the area in Å² traced out by the centre of a 1.4 Å probe sphere (a water molecule) rolled over the protein's van der Waals surface (Shrake–Rupley / Lee–Richards construction). Buried residues have near-zero SASA; fully exposed residues can exceed 200 Å². The total SASA scales roughly with the number of surface residues.

Secondary structure (8-state, DSSP). The SS8 string is DSSP's per-residue secondary-structure call. α-helix (H) means an i→i+4 H-bond ladder; β-strand (E) means the residue participates in a β-sheet; 3₁₀ (G) and π (I) are tighter and wider helices; T/S are turns/bends; '-' is loop.

Rendered structure images. Structure images are PyMOL renders from six orthogonal camera directions. Cartoon representation draws helices as coils and strands as arrows; sticks shows the backbone as bonds; surface shows the solvent-excluded envelope. Rainbow coloring maps sequence position to hue (blue→red, N→C); chain coloring assigns a distinct color per polypeptide.

Sequence. The amino-acid sequence is the protein's primary structure: the linear order of residues from the N-terminus to the C-terminus, written in one-letter code. Everything else here — the 3D coordinates, the secondary structure, the domain annotations — is ultimately a consequence of this string.

Contact-map, Ramachandran, and PAE plots. Three diagnostic plots accompany the record. The Cα contact map visualizes the tertiary structure as a 2D adjacency matrix (8 Å cutoff, sequence-local contacts suppressed). The Ramachandran plot shows the distribution of backbone (φ, ψ) torsions, with points in the α and β basins reflecting secondary 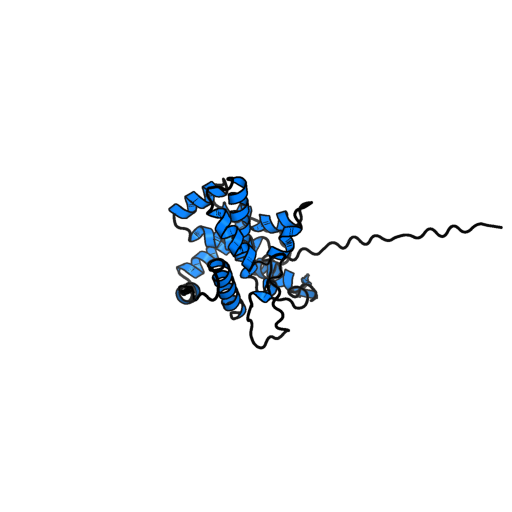structure content. The PAE plot shows AlphaFold's inter-residue confidence as a color matrix.